Protein AF-0000000086518591 (afdb_homodimer)

Solvent-accessible surface area (backbone atoms only — not comparable to full-atom values): 19689 Å² total; per-residue (Å²): 119,68,66,60,54,47,52,53,40,53,67,59,52,49,62,74,73,73,58,42,66,64,49,71,68,54,46,27,50,53,32,10,54,48,37,50,50,50,38,24,52,51,43,11,51,49,40,27,74,77,66,64,39,70,32,24,52,11,45,46,36,62,65,43,35,62,53,29,10,52,49,40,53,51,48,50,53,49,47,56,56,38,54,76,67,67,56,51,73,70,57,51,25,51,51,47,31,52,48,48,52,52,51,41,34,53,52,34,52,58,28,44,75,72,67,26,44,75,70,74,28,65,88,48,67,67,39,55,95,22,48,39,43,58,76,47,46,66,56,43,27,52,49,40,44,48,38,52,70,45,52,48,50,50,57,56,15,36,24,37,42,72,33,72,66,55,50,50,51,50,51,52,52,53,51,50,53,54,54,52,52,55,54,56,57,56,56,72,73,104,119,68,67,63,53,48,53,53,42,54,68,59,51,51,63,73,74,73,56,42,68,65,48,71,68,55,46,26,49,53,32,10,54,49,37,49,50,49,38,23,52,50,41,10,48,50,38,27,74,77,65,65,39,70,31,23,52,11,44,46,37,61,65,43,34,64,53,29,10,55,48,40,54,50,49,50,53,50,46,56,56,37,54,76,66,66,57,51,73,71,57,51,25,51,52,46,30,52,48,50,51,52,50,40,33,54,52,34,52,58,29,44,76,73,67,27,44,78,69,73,29,65,87,48,65,68,39,53,97,22,48,40,44,59,74,46,45,67,56,44,26,52,49,42,45,50,40,51,71,46,53,48,51,50,57,55,14,37,25,37,41,72,32,71,66,56,51,49,52,50,50,53,52,53,50,50,52,52,54,53,52,56,54,55,58,57,56,71,74,103

Structure (mmCIF, N/CA/C/O backbone):
data_AF-0000000086518591-model_v1
#
loop_
_entity.id
_entity.type
_entity.pdbx_description
1 polymer 'Transmembrane protein 229B'
#
loop_
_atom_site.group_PDB
_atom_site.id
_atom_site.type_symbol
_atom_site.label_atom_id
_atom_site.label_alt_id
_atom_site.label_comp_id
_atom_site.label_asym_id
_atom_site.label_entity_id
_atom_site.label_seq_id
_atom_site.pdbx_PDB_ins_code
_atom_site.Cartn_x
_atom_site.Cartn_y
_atom_site.Cartn_z
_atom_site.occupancy
_atom_site.B_iso_or_equiv
_atom_site.auth_seq_id
_atom_site.auth_comp_id
_atom_site.auth_asym_id
_atom_site.auth_atom_id
_atom_site.pdbx_PDB_model_num
ATOM 1 N N . MET A 1 1 ? -7.492 49.344 19.109 1 28.38 1 MET A N 1
ATOM 2 C CA . MET A 1 1 ? -6.293 48.594 19.453 1 28.38 1 MET A CA 1
ATOM 3 C C . MET A 1 1 ? -6.652 47.188 19.906 1 28.38 1 MET A C 1
ATOM 5 O O . MET A 1 1 ? -5.926 46.25 19.625 1 28.38 1 MET A O 1
ATOM 9 N N . LEU A 1 2 ? -7.855 46.969 20.516 1 38.25 2 LEU A N 1
ATOM 10 C CA . LEU A 1 2 ? -8.32 45.688 21.047 1 38.25 2 LEU A CA 1
ATOM 11 C C . LEU A 1 2 ? -8.82 44.781 19.906 1 38.25 2 LEU A C 1
ATOM 13 O O . LEU A 1 2 ? -8.625 43.562 19.938 1 38.25 2 LEU A O 1
ATOM 17 N N . LEU A 1 3 ? -9.414 45.406 18.938 1 38.16 3 LEU A N 1
ATOM 18 C CA . LEU A 1 3 ? -10 44.625 17.859 1 38.16 3 LEU A CA 1
ATOM 19 C C . LEU A 1 3 ? -8.906 43.969 17.016 1 38.16 3 LEU A C 1
ATOM 21 O O . LEU A 1 3 ? -9.109 42.875 16.453 1 38.16 3 LEU A O 1
ATOM 25 N N . PHE A 1 4 ? -7.773 44.719 16.812 1 40.41 4 PHE A N 1
ATOM 26 C CA . PHE A 1 4 ? -6.703 44.125 16 1 40.41 4 PHE A CA 1
ATOM 27 C C . PHE A 1 4 ? -6.086 42.938 16.688 1 40.41 4 PHE A C 1
ATOM 29 O O . PHE A 1 4 ? -5.609 42 16.031 1 40.41 4 PHE A O 1
ATOM 36 N N . HIS A 1 5 ? -6.027 43 18.078 1 39.47 5 HIS A N 1
ATOM 37 C CA . HIS A 1 5 ? -5.457 41.844 18.75 1 39.47 5 HIS A CA 1
ATOM 38 C C . HIS A 1 5 ? -6.359 40.625 18.609 1 39.47 5 HIS A C 1
ATOM 40 O O . HIS A 1 5 ? -5.887 39.5 18.656 1 39.47 5 HIS A O 1
ATOM 46 N N . LEU A 1 6 ? -7.688 40.906 18.484 1 35.53 6 LEU A N 1
ATOM 47 C CA . LEU A 1 6 ? -8.57 39.75 18.391 1 35.53 6 LEU A CA 1
ATOM 48 C C . LEU A 1 6 ? -8.43 39.062 17.047 1 35.53 6 LEU A C 1
ATOM 50 O O . LEU A 1 6 ? -8.461 37.812 16.953 1 35.53 6 LEU A O 1
ATOM 54 N N . CYS A 1 7 ? -8.32 39.969 16.031 1 35.84 7 CYS A N 1
ATOM 55 C CA . CYS A 1 7 ? -8.219 39.344 14.719 1 35.84 7 CYS A CA 1
ATOM 56 C C . CYS A 1 7 ? -6.93 38.531 14.586 1 35.84 7 CYS A C 1
ATOM 58 O O . CYS A 1 7 ? -6.898 37.5 13.93 1 35.84 7 CYS A O 1
ATOM 60 N N . CYS A 1 8 ? -5.859 39.156 15.133 1 36.81 8 CYS A N 1
ATOM 61 C CA . CYS A 1 8 ? -4.598 38.438 15.078 1 36.81 8 CYS A CA 1
ATOM 62 C C . CYS A 1 8 ? -4.672 37.156 15.891 1 36.81 8 CYS A C 1
ATOM 64 O O . CYS A 1 8 ? -4.047 36.156 15.547 1 36.81 8 CYS A O 1
ATOM 66 N N . SER A 1 9 ? -5.465 37.25 17.031 1 38.88 9 SER A N 1
ATOM 67 C CA . SER A 1 9 ? -5.594 36.031 17.859 1 38.88 9 SER A CA 1
ATOM 68 C C . SER A 1 9 ? -6.418 34.969 17.141 1 38.88 9 SER A C 1
ATOM 70 O O . SER A 1 9 ? -6.141 33.781 17.281 1 38.88 9 SER A O 1
ATOM 72 N N . VAL A 1 10 ? -7.562 35.406 16.469 1 39.62 10 VAL A N 1
ATOM 73 C CA . VAL A 1 10 ? -8.391 34.438 15.797 1 39.62 10 VAL A CA 1
ATOM 74 C C . VAL A 1 10 ? -7.586 33.719 14.695 1 39.62 10 VAL A C 1
ATOM 76 O O . VAL A 1 10 ? -7.707 32.531 14.5 1 39.62 10 VAL A O 1
ATOM 79 N N . SER A 1 11 ? -6.922 34.531 13.789 1 38.84 11 SER A N 1
ATOM 80 C CA . SER A 1 11 ? -6.098 33.875 12.773 1 38.84 11 SER A CA 1
ATOM 81 C C . SER A 1 11 ? -5.016 33.031 13.414 1 38.84 11 SER A C 1
ATOM 83 O O . SER A 1 11 ? -4.688 31.938 12.898 1 38.84 11 SER A O 1
ATOM 85 N N . THR A 1 12 ? -4.434 33.531 14.477 1 39.81 12 THR A N 1
ATOM 86 C CA . THR A 1 12 ? -3.43 32.781 15.234 1 39.81 12 THR A CA 1
ATOM 87 C C . THR A 1 12 ? -4.059 31.578 15.93 1 39.81 12 THR A C 1
ATOM 89 O O . THR A 1 12 ? -3.369 30.609 16.25 1 39.81 12 THR A O 1
ATOM 92 N N . GLN A 1 13 ? -5.254 31.859 16.594 1 37.66 13 GLN A N 1
ATOM 93 C CA . GLN A 1 13 ? -5.898 30.703 17.188 1 37.66 13 GLN A CA 1
ATOM 94 C C . GLN A 1 13 ? -6.219 29.641 16.141 1 37.66 13 GLN A C 1
ATOM 96 O O . GLN A 1 13 ? -7.082 28.781 16.359 1 37.66 13 GLN A O 1
ATOM 101 N N . MET A 1 14 ? -6.305 29.969 14.914 1 37.97 14 MET A N 1
ATOM 102 C CA . MET A 1 14 ? -6.258 28.734 14.125 1 37.97 14 MET A CA 1
ATOM 103 C C . MET A 1 14 ? -5.504 27.641 14.867 1 37.97 14 MET A C 1
ATOM 105 O O . MET A 1 14 ? -4.301 27.766 15.109 1 37.97 14 MET A O 1
ATOM 109 N N . GLU A 1 15 ? -6.059 27.156 15.906 1 43.31 15 GLU A N 1
ATOM 110 C CA . GLU A 1 15 ? -5.641 25.984 16.656 1 43.31 15 GLU A CA 1
ATOM 111 C C . GLU A 1 15 ? -4.586 25.188 15.891 1 43.31 15 GLU A C 1
ATOM 113 O O . GLU A 1 15 ? -4.742 24.922 14.695 1 43.31 15 GLU A O 1
ATOM 118 N N . ALA A 1 16 ? -3.301 25.328 16.109 1 46.5 16 ALA A N 1
ATOM 119 C CA . ALA A 1 16 ? -2.174 24.484 15.703 1 46.5 16 ALA A CA 1
ATOM 120 C C . ALA A 1 16 ? -2.65 23.109 15.242 1 46.5 16 ALA A C 1
ATOM 122 O O . ALA A 1 16 ? -3.117 22.312 16.047 1 46.5 16 ALA A O 1
ATOM 123 N N . ARG A 1 17 ? -3.502 23.062 14.273 1 55.69 17 ARG A N 1
ATOM 124 C CA . ARG A 1 17 ? -3.881 21.766 13.695 1 55.69 17 ARG A CA 1
ATOM 125 C C . ARG A 1 17 ? -2.855 20.688 14.031 1 55.69 17 ARG A C 1
ATOM 127 O O . ARG A 1 17 ? -1.681 20.812 13.68 1 55.69 17 ARG A O 1
ATOM 134 N N . HIS A 1 18 ? -2.904 20.125 15.297 1 73.94 18 HIS A N 1
ATOM 135 C CA . HIS A 1 18 ? -2.068 19.047 15.828 1 73.94 18 HIS A CA 1
ATOM 136 C C . HIS A 1 18 ? -1.802 17.984 14.766 1 73.94 18 HIS A C 1
ATOM 138 O O . HIS A 1 18 ? -2.676 17.172 14.461 1 73.94 18 HIS A O 1
ATOM 144 N N . LEU A 1 19 ? -1.108 18.359 13.828 1 88.19 19 LEU A N 1
ATOM 145 C CA . LEU A 1 19 ? -0.632 17.375 12.859 1 88.19 19 LEU A CA 1
ATOM 146 C C . LEU A 1 19 ? 0.385 16.422 13.5 1 88.19 19 LEU A C 1
ATOM 148 O O . LEU A 1 19 ? 1.295 16.875 14.195 1 88.19 19 LEU A O 1
ATOM 152 N N . GLU A 1 20 ? 0.046 15.266 13.445 1 94.75 20 GLU A N 1
ATOM 153 C CA . GLU A 1 20 ? 0.94 14.242 13.977 1 94.75 20 GLU A CA 1
ATOM 154 C C . GLU A 1 20 ? 1.687 13.531 12.852 1 94.75 20 GLU A C 1
ATOM 156 O O . GLU A 1 20 ? 1.076 13.086 11.875 1 94.75 20 GLU A O 1
ATOM 161 N N . ARG A 1 21 ? 3.02 13.422 13.031 1 95.75 21 ARG A N 1
ATOM 162 C CA . ARG A 1 21 ? 3.848 12.734 12.047 1 95.75 21 ARG A CA 1
ATOM 163 C C . ARG A 1 21 ? 3.617 11.227 12.094 1 95.75 21 ARG A C 1
ATOM 165 O O . ARG A 1 21 ? 3.367 10.664 13.164 1 95.75 21 ARG A O 1
ATOM 172 N N . ILE A 1 22 ? 3.771 10.602 10.961 1 97.38 22 ILE A N 1
ATOM 173 C CA . ILE A 1 22 ? 3.59 9.156 10.883 1 97.38 22 ILE A CA 1
ATOM 174 C C . ILE A 1 22 ? 4.602 8.461 11.797 1 97.38 22 ILE A C 1
ATOM 176 O O . ILE A 1 22 ? 5.758 8.875 11.875 1 97.38 22 ILE A O 1
ATOM 180 N N . SER A 1 23 ? 4.156 7.473 12.469 1 97.38 23 SER A N 1
ATOM 181 C CA . SER A 1 23 ? 5 6.707 13.383 1 97.38 23 SER A CA 1
ATOM 182 C C . SER A 1 23 ? 5.93 5.77 12.625 1 97.38 23 SER A C 1
ATOM 184 O O . SER A 1 23 ? 5.781 5.59 11.414 1 97.38 23 SER A O 1
ATOM 186 N N . THR A 1 24 ? 6.867 5.152 13.352 1 97.88 24 THR A N 1
ATOM 187 C CA . THR A 1 24 ? 7.766 4.156 12.773 1 97.88 24 THR A CA 1
ATOM 188 C C . THR A 1 24 ? 6.98 2.941 12.289 1 97.88 24 THR A C 1
ATOM 190 O O . THR A 1 24 ? 7.285 2.381 11.234 1 97.88 24 THR A O 1
ATOM 193 N N . LEU A 1 25 ? 5.965 2.535 13.047 1 98.06 25 LEU A N 1
ATOM 194 C CA . LEU A 1 25 ? 5.133 1.403 12.656 1 98.06 25 LEU A CA 1
ATOM 195 C C . LEU A 1 25 ? 4.348 1.721 11.391 1 98.06 25 LEU A C 1
ATOM 197 O O . LEU A 1 25 ? 4.121 0.84 10.555 1 98.06 25 LEU A O 1
ATOM 201 N N . GLY A 1 26 ? 3.891 2.967 11.289 1 98.19 26 GLY A N 1
ATOM 202 C CA . GLY A 1 26 ? 3.229 3.391 10.062 1 98.19 26 GLY A CA 1
ATOM 203 C C . GLY A 1 26 ? 4.129 3.334 8.844 1 98.19 26 GLY A C 1
ATOM 204 O O . GLY A 1 26 ? 3.707 2.898 7.77 1 98.19 26 GLY A O 1
ATOM 205 N N . ARG A 1 27 ? 5.359 3.76 9.039 1 98.56 27 ARG A N 1
ATOM 206 C CA . ARG A 1 27 ? 6.309 3.703 7.93 1 98.56 27 ARG A CA 1
ATOM 207 C C . ARG A 1 27 ? 6.645 2.26 7.566 1 98.56 27 ARG A C 1
ATOM 209 O O . ARG A 1 27 ? 6.738 1.915 6.387 1 98.56 27 ARG A O 1
ATOM 216 N N . PHE A 1 28 ? 6.812 1.461 8.625 1 98.81 28 PHE A N 1
ATOM 217 C CA . PHE A 1 28 ? 7 0.031 8.406 1 98.81 28 PHE A CA 1
ATOM 218 C C . PHE A 1 28 ? 5.898 -0.531 7.52 1 98.81 28 PHE A C 1
ATOM 220 O O . PHE A 1 28 ? 6.172 -1.263 6.566 1 98.81 28 PHE A O 1
ATOM 227 N N . TYR A 1 29 ? 4.684 -0.256 7.844 1 98.75 29 TYR A N 1
ATOM 228 C CA . TYR A 1 29 ? 3.52 -0.735 7.105 1 98.75 29 TYR A CA 1
ATOM 229 C C . TYR A 1 29 ? 3.572 -0.287 5.652 1 98.75 29 TYR A C 1
ATOM 231 O O . TYR A 1 29 ? 3.312 -1.079 4.742 1 98.75 29 TYR A O 1
ATOM 239 N N . ILE A 1 30 ? 3.91 0.955 5.391 1 98.56 30 ILE A N 1
ATOM 240 C CA . ILE A 1 30 ? 3.967 1.495 4.035 1 98.56 30 ILE A CA 1
ATOM 241 C C . ILE A 1 30 ? 5.043 0.766 3.234 1 98.56 30 ILE A C 1
ATOM 243 O O . ILE A 1 30 ? 4.812 0.377 2.086 1 98.56 30 ILE A O 1
ATOM 247 N N . TYR A 1 31 ? 6.168 0.554 3.828 1 98.81 31 TYR A N 1
ATOM 248 C CA . TYR A 1 31 ? 7.234 -0.169 3.145 1 98.81 31 TYR A CA 1
ATOM 249 C C . TYR A 1 31 ? 6.809 -1.599 2.83 1 98.81 31 TYR A C 1
ATOM 251 O O . TYR A 1 31 ? 7.074 -2.105 1.737 1 98.81 31 TYR A O 1
ATOM 259 N N . ALA A 1 32 ? 6.113 -2.162 3.773 1 98.81 32 ALA A N 1
ATOM 260 C CA . ALA A 1 32 ? 5.676 -3.547 3.619 1 98.81 32 ALA A CA 1
ATOM 261 C C . ALA A 1 32 ? 4.684 -3.686 2.469 1 98.81 32 ALA A C 1
ATOM 263 O O . ALA A 1 32 ? 4.824 -4.57 1.622 1 98.81 32 ALA A O 1
ATOM 264 N N . ILE A 1 33 ? 3.738 -2.836 2.4 1 98.44 33 ILE A N 1
ATOM 265 C CA . ILE A 1 33 ? 2.699 -2.992 1.388 1 98.44 33 ILE A CA 1
ATOM 266 C C . ILE A 1 33 ? 3.256 -2.617 0.016 1 98.44 33 ILE A C 1
ATOM 268 O O . ILE A 1 33 ? 2.807 -3.141 -1.007 1 98.44 33 ILE A O 1
ATOM 272 N N . HIS A 1 34 ? 4.246 -1.781 -0.013 1 98.62 34 HIS A N 1
ATOM 273 C CA . HIS A 1 34 ? 4.867 -1.499 -1.301 1 98.62 34 HIS A CA 1
ATOM 274 C C . HIS A 1 34 ? 5.746 -2.66 -1.753 1 98.62 34 HIS A C 1
ATOM 276 O O . HIS A 1 34 ? 6.047 -2.791 -2.941 1 98.62 34 HIS A O 1
ATOM 282 N N . GLY A 1 35 ? 6.246 -3.408 -0.784 1 98.19 35 GLY A N 1
ATOM 283 C CA . GLY A 1 35 ? 6.828 -4.688 -1.162 1 98.19 35 GLY A CA 1
ATOM 284 C C . GLY A 1 35 ? 5.852 -5.594 -1.89 1 98.19 35 GLY A C 1
ATOM 285 O O . GLY A 1 35 ? 6.184 -6.168 -2.928 1 98.19 35 GLY A O 1
ATOM 286 N N . TYR A 1 36 ? 4.594 -5.676 -1.359 1 98.06 36 TYR A N 1
ATOM 287 C CA . TYR A 1 36 ? 3.531 -6.41 -2.033 1 98.06 36 TYR A CA 1
ATOM 288 C C . TYR A 1 36 ? 3.322 -5.895 -3.451 1 98.06 36 TYR A C 1
ATOM 290 O O . TYR A 1 36 ? 3.264 -6.68 -4.402 1 98.06 36 TYR A O 1
ATOM 298 N N . VAL A 1 37 ? 3.281 -4.602 -3.592 1 98.12 37 VAL A N 1
ATOM 299 C CA . VAL A 1 37 ? 3.012 -3.986 -4.887 1 98.12 37 VAL A CA 1
ATOM 300 C C . VAL A 1 37 ? 4.129 -4.34 -5.867 1 98.12 37 VAL A C 1
ATOM 302 O O . VAL A 1 37 ? 3.859 -4.723 -7.008 1 98.12 37 VAL A O 1
ATOM 305 N N . THR A 1 38 ? 5.309 -4.254 -5.375 1 97.44 38 THR A N 1
ATOM 306 C CA . THR A 1 38 ? 6.461 -4.512 -6.23 1 97.44 38 THR A CA 1
ATOM 307 C C . THR A 1 38 ? 6.457 -5.957 -6.723 1 97.44 38 THR A C 1
ATOM 309 O O . THR A 1 38 ? 6.633 -6.215 -7.914 1 97.44 38 THR A O 1
ATOM 312 N N . GLU A 1 39 ? 6.23 -6.859 -5.836 1 97.81 39 GLU A N 1
ATOM 313 C CA . GLU A 1 39 ? 6.254 -8.273 -6.211 1 97.81 39 GLU A CA 1
ATOM 314 C C . GLU A 1 39 ? 5.086 -8.609 -7.133 1 97.81 39 GLU A C 1
ATOM 316 O O . GLU A 1 39 ? 5.266 -9.289 -8.148 1 97.81 39 GLU A O 1
ATOM 321 N N . VAL A 1 40 ? 3.916 -8.133 -6.801 1 98 40 VAL A N 1
ATOM 322 C CA . VAL A 1 40 ? 2.723 -8.391 -7.602 1 98 40 VAL A CA 1
ATOM 323 C C . VAL A 1 40 ? 2.912 -7.84 -9.008 1 98 40 VAL A C 1
ATOM 325 O O . VAL A 1 40 ? 2.693 -8.547 -10 1 98 40 VAL A O 1
ATOM 328 N N . MET A 1 41 ? 3.369 -6.629 -9.086 1 97.75 41 MET A N 1
ATOM 329 C CA . MET A 1 41 ? 3.52 -5.988 -10.383 1 97.75 41 MET A CA 1
ATOM 330 C C . MET A 1 41 ? 4.625 -6.656 -11.195 1 97.75 41 MET A C 1
ATOM 332 O O . MET A 1 41 ? 4.484 -6.848 -12.406 1 97.75 41 MET A O 1
ATOM 336 N N . PHE A 1 42 ? 5.691 -7.012 -10.578 1 96.62 42 PHE A N 1
ATOM 337 C CA . PHE A 1 42 ? 6.805 -7.652 -11.273 1 96.62 42 PHE A CA 1
ATOM 338 C C . PHE A 1 42 ? 6.387 -9.008 -11.836 1 96.62 42 PHE A C 1
ATOM 340 O O . PHE A 1 42 ? 6.609 -9.289 -13.016 1 96.62 42 PHE A O 1
ATOM 347 N N . THR A 1 43 ? 5.773 -9.82 -10.977 1 97.12 43 THR A N 1
ATOM 348 C CA . THR A 1 43 ? 5.398 -11.164 -11.414 1 97.12 43 THR A CA 1
ATOM 349 C C . THR A 1 43 ? 4.266 -11.102 -12.43 1 97.12 43 THR A C 1
ATOM 351 O O . THR A 1 43 ? 4.188 -11.938 -13.336 1 97.12 43 THR A O 1
ATOM 354 N N . ALA A 1 44 ? 3.387 -10.148 -12.32 1 97.81 44 ALA A N 1
ATOM 355 C CA . ALA A 1 44 ? 2.322 -9.984 -13.305 1 97.81 44 ALA A CA 1
ATOM 356 C C . ALA A 1 44 ? 2.891 -9.586 -14.664 1 97.81 44 ALA A C 1
ATOM 358 O O . ALA A 1 44 ? 2.463 -10.109 -15.695 1 97.81 44 ALA A O 1
ATOM 359 N N . LEU A 1 45 ? 3.85 -8.672 -14.633 1 95.31 45 LEU A N 1
ATOM 360 C CA . LEU A 1 45 ? 4.492 -8.242 -15.867 1 95.31 45 LEU A CA 1
ATOM 361 C C . LEU A 1 45 ? 5.227 -9.406 -16.531 1 95.31 45 LEU A C 1
ATOM 363 O O . LEU A 1 45 ? 5.176 -9.57 -17.75 1 95.31 45 LEU A O 1
ATOM 367 N N . TRP A 1 46 ? 5.852 -10.164 -15.703 1 93.12 46 TRP A N 1
ATOM 368 C CA . TRP A 1 46 ? 6.551 -11.336 -16.219 1 93.12 46 TRP A CA 1
ATOM 369 C C . TRP A 1 46 ? 5.574 -12.312 -16.875 1 93.12 46 TRP A C 1
ATOM 371 O O . TRP A 1 46 ? 5.84 -12.836 -17.953 1 93.12 46 TRP A O 1
ATOM 381 N N . GLU A 1 47 ? 4.453 -12.523 -16.219 1 93.81 47 GLU A N 1
ATOM 382 C CA . GLU A 1 47 ? 3.416 -13.398 -16.766 1 93.81 47 GLU A CA 1
ATOM 383 C C . GLU A 1 47 ? 2.883 -12.875 -18.094 1 93.81 47 GLU A C 1
ATOM 385 O O . GLU A 1 47 ? 2.627 -13.648 -19.016 1 93.81 47 GLU A O 1
ATOM 390 N N . PHE A 1 48 ? 2.697 -11.664 -18.188 1 93.94 48 PHE A N 1
ATOM 391 C CA . PHE A 1 48 ? 2.197 -11.062 -19.406 1 93.94 48 PHE A CA 1
ATOM 392 C C . PHE A 1 48 ? 3.23 -11.172 -20.531 1 93.94 48 PHE A C 1
ATOM 394 O O . PHE A 1 48 ? 2.904 -11.578 -21.641 1 93.94 48 PHE A O 1
ATOM 401 N N . VAL A 1 49 ? 4.48 -10.852 -20.297 1 91.62 49 VAL A N 1
ATOM 402 C CA . VAL A 1 49 ? 5.52 -10.797 -21.312 1 91.62 49 VAL A CA 1
ATOM 403 C C . VAL A 1 49 ? 5.828 -12.203 -21.812 1 91.62 49 VAL A C 1
ATOM 405 O O . VAL A 1 49 ? 6.004 -12.414 -23.016 1 91.62 49 VAL A O 1
ATOM 408 N N . VAL A 1 50 ? 5.871 -13.188 -20.953 1 91.5 50 VAL A N 1
ATOM 409 C CA . VAL A 1 50 ? 6.305 -14.531 -21.312 1 91.5 50 VAL A CA 1
ATOM 410 C C . VAL A 1 50 ? 5.117 -15.328 -21.859 1 91.5 50 VAL A C 1
ATOM 412 O O . VAL A 1 50 ? 5.246 -16.047 -22.859 1 91.5 50 VAL A O 1
ATOM 415 N N . ASN A 1 51 ? 3.93 -15.125 -21.266 1 94.69 51 ASN A N 1
ATOM 416 C CA . ASN A 1 51 ? 2.809 -16 -21.594 1 94.69 51 ASN A CA 1
ATOM 417 C C . ASN A 1 51 ? 1.665 -15.227 -22.25 1 94.69 51 ASN A C 1
ATOM 419 O O . ASN A 1 51 ? 0.64 -15.805 -22.609 1 94.69 51 ASN A O 1
ATOM 423 N N . LEU A 1 52 ? 1.803 -13.891 -22.328 1 95 52 LEU A N 1
ATOM 424 C CA . LEU A 1 52 ? 0.771 -13.023 -22.891 1 95 52 LEU A CA 1
ATOM 425 C C . LEU A 1 52 ? -0.571 -13.266 -22.219 1 95 52 LEU A C 1
ATOM 427 O O . LEU A 1 52 ? -1.604 -13.367 -22.875 1 95 52 LEU A O 1
ATOM 431 N N . ASN A 1 53 ? -0.465 -13.516 -20.953 1 95 53 ASN A N 1
ATOM 432 C CA . ASN A 1 53 ? -1.651 -13.734 -20.141 1 95 53 ASN A CA 1
ATOM 433 C C . ASN A 1 53 ? -2.352 -12.422 -19.797 1 95 53 ASN A C 1
ATOM 435 O O . ASN A 1 53 ? -1.884 -11.664 -18.953 1 95 53 ASN A O 1
ATOM 439 N N . TRP A 1 54 ? -3.518 -12.156 -20.297 1 94.31 54 TRP A N 1
ATOM 440 C CA . TRP A 1 54 ? -4.242 -10.898 -20.188 1 94.31 54 TRP A CA 1
ATOM 441 C C . TRP A 1 54 ? -4.91 -10.766 -18.828 1 94.31 54 TRP A C 1
ATOM 443 O O . TRP A 1 54 ? -5.41 -9.688 -18.484 1 94.31 54 TRP A O 1
ATOM 453 N N . LYS A 1 55 ? -4.895 -11.773 -18.031 1 95.62 55 LYS A N 1
ATOM 454 C CA . LYS A 1 55 ? -5.438 -11.672 -16.672 1 95.62 55 LYS A CA 1
ATOM 455 C C . LYS A 1 55 ? -4.453 -10.977 -15.734 1 95.62 55 LYS A C 1
ATOM 457 O O . LYS A 1 55 ? -4.812 -10.578 -14.625 1 95.62 55 LYS A O 1
ATOM 462 N N . PHE A 1 56 ? -3.162 -10.906 -16.156 1 97.12 56 PHE A N 1
ATOM 463 C CA . PHE A 1 56 ? -2.115 -10.211 -15.43 1 97.12 56 PHE A CA 1
ATOM 464 C C . PHE A 1 56 ? -2.055 -10.688 -13.984 1 97.12 56 PHE A C 1
ATOM 466 O O . PHE A 1 56 ? -2.072 -9.875 -13.055 1 97.12 56 PHE A O 1
ATOM 473 N N . PRO A 1 57 ? -1.934 -12.008 -13.828 1 97.69 57 PRO A N 1
ATOM 474 C CA . PRO A 1 57 ? -1.838 -12.492 -12.453 1 97.69 57 PRO A CA 1
ATOM 475 C C . PRO A 1 57 ? -0.507 -12.141 -11.789 1 97.69 57 PRO A C 1
ATOM 477 O O . PRO A 1 57 ? 0.545 -12.234 -12.43 1 97.69 57 PRO A O 1
ATOM 480 N N . GLY A 1 58 ? -0.57 -11.633 -10.633 1 98.19 58 GLY A N 1
ATOM 481 C CA . GLY A 1 58 ? 0.587 -11.367 -9.789 1 98.19 58 GLY A CA 1
ATOM 482 C C . GLY A 1 58 ? 0.575 -12.141 -8.484 1 98.19 58 GLY A C 1
ATOM 483 O O . GLY A 1 58 ? -0.485 -12.352 -7.895 1 98.19 58 GLY A O 1
ATOM 484 N N . ASN A 1 59 ? 1.781 -12.555 -8.055 1 97.69 59 ASN A N 1
ATOM 485 C CA . ASN A 1 59 ? 1.88 -13.359 -6.848 1 97.69 59 ASN A CA 1
ATOM 486 C C . ASN A 1 59 ? 2.934 -12.812 -5.891 1 97.69 59 ASN A C 1
ATOM 488 O O . ASN A 1 59 ? 3.893 -12.164 -6.316 1 97.69 59 ASN A O 1
ATOM 492 N N . THR A 1 60 ? 2.686 -12.977 -4.691 1 98.38 60 THR A N 1
ATOM 493 C CA . THR A 1 60 ? 3.607 -12.711 -3.596 1 98.38 60 THR A CA 1
ATOM 494 C C . THR A 1 60 ? 3.344 -13.656 -2.426 1 98.38 60 THR A C 1
ATOM 496 O O . THR A 1 60 ? 2.695 -14.688 -2.592 1 98.38 60 THR A O 1
ATOM 499 N N . SER A 1 61 ? 4.055 -13.422 -1.365 1 98.5 61 SER A N 1
ATOM 500 C CA . SER A 1 61 ? 3.896 -14.211 -0.147 1 98.5 61 SER A CA 1
ATOM 501 C C . SER A 1 61 ? 3.689 -13.312 1.068 1 98.5 61 SER A C 1
ATOM 503 O O . SER A 1 61 ? 4.191 -12.188 1.108 1 98.5 61 SER A O 1
ATOM 505 N N . VAL A 1 62 ? 3 -13.852 2.033 1 98.25 62 VAL A N 1
ATOM 506 C CA . VAL A 1 62 ? 2.811 -13.109 3.273 1 98.25 62 VAL A CA 1
ATOM 507 C C . VAL A 1 62 ? 4.164 -12.797 3.904 1 98.25 62 VAL A C 1
ATOM 509 O O . VAL A 1 62 ? 4.332 -11.766 4.555 1 98.25 62 VAL A O 1
ATOM 512 N N . TRP A 1 63 ? 5.164 -13.594 3.652 1 98.38 63 TRP A N 1
ATOM 513 C CA . TRP A 1 63 ? 6.5 -13.406 4.215 1 98.38 63 TRP A CA 1
ATOM 514 C C . TRP A 1 63 ? 7.137 -12.125 3.689 1 98.38 63 TRP A C 1
ATOM 516 O O . TRP A 1 63 ? 7.98 -11.523 4.359 1 98.38 63 TRP A O 1
ATOM 526 N N . SER A 1 64 ? 6.68 -11.703 2.543 1 98.25 64 SER A N 1
ATOM 527 C CA . SER A 1 64 ? 7.254 -10.5 1.96 1 98.25 64 SER A CA 1
ATOM 528 C C . SER A 1 64 ? 6.93 -9.266 2.803 1 98.25 64 SER A C 1
ATOM 530 O O . SER A 1 64 ? 7.68 -8.289 2.801 1 98.25 64 SER A O 1
ATOM 532 N N . PHE A 1 65 ? 5.848 -9.367 3.57 1 98.62 65 PHE A N 1
ATOM 533 C CA . PHE A 1 65 ? 5.379 -8.242 4.367 1 98.62 65 PHE A CA 1
ATOM 534 C C . PHE A 1 65 ? 6.422 -7.844 5.406 1 98.62 65 PHE A C 1
ATOM 536 O O . PHE A 1 65 ? 6.969 -6.742 5.348 1 98.62 65 PHE A O 1
ATOM 543 N N . PRO A 1 66 ? 6.828 -8.719 6.316 1 98.62 66 PRO A N 1
ATOM 544 C CA . PRO A 1 66 ? 7.867 -8.328 7.27 1 98.62 66 PRO A CA 1
ATOM 545 C C . PRO A 1 66 ? 9.227 -8.117 6.605 1 98.62 66 PRO A C 1
ATOM 547 O O . PRO A 1 66 ? 10.016 -7.281 7.066 1 98.62 66 PRO A O 1
ATOM 550 N N . ILE A 1 67 ? 9.531 -8.797 5.535 1 98.81 67 ILE A N 1
ATOM 551 C CA . ILE A 1 67 ? 10.828 -8.688 4.867 1 98.81 67 ILE A CA 1
ATOM 552 C C . ILE A 1 67 ? 10.992 -7.285 4.297 1 98.81 67 ILE A C 1
ATOM 554 O O . ILE A 1 67 ? 11.992 -6.617 4.555 1 98.81 67 ILE A O 1
ATOM 558 N N . TYR A 1 68 ? 10.016 -6.844 3.596 1 98.75 68 TYR A N 1
ATOM 559 C CA . TYR A 1 68 ? 10.102 -5.523 2.982 1 98.75 68 TYR A CA 1
ATOM 560 C C . TYR A 1 68 ? 9.922 -4.426 4.023 1 98.75 68 TYR A C 1
ATOM 562 O O . TYR A 1 68 ? 10.539 -3.359 3.926 1 98.75 68 TYR A O 1
ATOM 570 N N . GLY A 1 69 ? 9.047 -4.633 5 1 98.88 69 GLY A N 1
ATOM 571 C CA . GLY A 1 69 ? 8.867 -3.65 6.055 1 98.88 69 GLY A CA 1
ATOM 572 C C . GLY A 1 69 ? 10.141 -3.342 6.812 1 98.88 69 GLY A C 1
ATOM 573 O O . GLY A 1 69 ? 10.547 -2.18 6.914 1 98.88 69 GLY A O 1
ATOM 574 N N . ILE A 1 70 ? 10.781 -4.395 7.27 1 98.81 70 ILE A N 1
ATOM 575 C CA . ILE A 1 70 ? 12.016 -4.238 8.023 1 98.81 70 ILE A CA 1
ATOM 576 C C . ILE A 1 70 ? 13.109 -3.666 7.117 1 98.81 70 ILE A C 1
ATOM 578 O O . ILE A 1 70 ? 13.828 -2.744 7.512 1 98.81 70 ILE A O 1
ATOM 582 N N . SER A 1 71 ? 13.188 -4.188 5.957 1 98.81 71 SER A N 1
ATOM 583 C CA . SER A 1 71 ? 14.195 -3.688 5.027 1 98.81 71 SER A CA 1
ATOM 584 C C . SER A 1 71 ? 13.992 -2.203 4.742 1 98.81 71 SER A C 1
ATOM 586 O O . SER A 1 71 ? 14.969 -1.451 4.633 1 98.81 71 SER A O 1
ATOM 588 N N . GLY A 1 72 ? 12.719 -1.804 4.586 1 98.62 72 GLY A N 1
ATOM 589 C CA . GLY A 1 72 ? 12.43 -0.397 4.359 1 98.62 72 GLY A CA 1
ATOM 590 C C . GLY A 1 72 ? 12.914 0.502 5.477 1 98.62 72 GLY A C 1
ATOM 591 O O . GLY A 1 72 ? 13.492 1.563 5.223 1 98.62 72 GLY A O 1
ATOM 592 N N . ILE A 1 73 ? 12.688 0.089 6.688 1 98.75 73 ILE A N 1
ATOM 593 C CA . ILE A 1 73 ? 13.133 0.863 7.84 1 98.75 73 ILE A CA 1
ATOM 594 C C . ILE A 1 73 ? 14.656 0.953 7.844 1 98.75 73 ILE A C 1
ATOM 596 O O . ILE A 1 73 ? 15.219 2.023 8.078 1 98.75 73 ILE A O 1
ATOM 600 N N . ILE A 1 74 ? 15.336 -0.131 7.551 1 98.75 74 ILE A N 1
ATOM 601 C CA . ILE A 1 74 ? 16.797 -0.145 7.527 1 98.75 74 ILE A CA 1
ATOM 602 C C . ILE A 1 74 ? 17.312 0.76 6.406 1 98.75 74 ILE A C 1
ATOM 604 O O . ILE A 1 74 ? 18.25 1.536 6.602 1 98.75 74 ILE A O 1
ATOM 608 N N . CYS A 1 75 ? 16.672 0.662 5.277 1 98.56 75 CYS A N 1
ATOM 609 C CA . CYS A 1 75 ? 17.078 1.497 4.152 1 98.56 75 CYS A CA 1
ATOM 610 C C . CYS A 1 75 ? 16.891 2.975 4.473 1 98.56 75 CYS A C 1
ATOM 612 O O . CYS A 1 75 ? 17.656 3.818 4.012 1 98.56 75 CYS A O 1
ATOM 614 N N . GLU A 1 76 ? 15.867 3.311 5.184 1 97.69 76 GLU A N 1
ATOM 615 C CA . GLU A 1 76 ? 15.664 4.688 5.629 1 97.69 76 GLU A CA 1
ATOM 616 C C . GLU A 1 76 ? 16.844 5.168 6.477 1 97.69 76 GLU A C 1
ATOM 618 O O . GLU A 1 76 ? 17.328 6.285 6.293 1 97.69 76 GLU A O 1
ATOM 623 N N . HIS A 1 77 ? 17.266 4.328 7.375 1 97.56 77 HIS A N 1
ATOM 624 C CA . HIS A 1 77 ? 18.422 4.676 8.211 1 97.56 77 HIS A CA 1
ATOM 625 C C . HIS A 1 77 ? 19.688 4.832 7.375 1 97.56 77 HIS A C 1
ATOM 627 O O . HIS A 1 77 ? 20.469 5.746 7.609 1 97.56 77 HIS A O 1
ATOM 633 N N . LEU A 1 78 ? 19.812 3.941 6.457 1 98.5 78 LEU A N 1
ATOM 634 C CA . LEU A 1 78 ? 20.953 4.043 5.555 1 98.5 78 LEU A CA 1
ATOM 635 C C . LEU A 1 78 ? 20.906 5.348 4.762 1 98.5 78 LEU A C 1
ATOM 637 O O . LEU A 1 78 ? 21.938 6.012 4.586 1 98.5 78 LEU A O 1
ATOM 641 N N . PHE A 1 79 ? 19.75 5.676 4.293 1 98.31 79 PHE A N 1
ATOM 642 C CA . PHE A 1 79 ? 19.562 6.898 3.518 1 98.31 79 PHE A CA 1
ATOM 643 C C . PHE A 1 79 ? 20 8.117 4.324 1 98.31 79 PHE A C 1
ATOM 645 O O . PHE A 1 79 ? 20.781 8.945 3.838 1 98.31 79 PHE A O 1
ATOM 652 N N . VAL A 1 80 ? 19.438 8.242 5.559 1 96.44 80 VAL A N 1
ATOM 653 C CA . VAL A 1 80 ? 19.734 9.398 6.402 1 96.44 80 VAL A CA 1
ATOM 654 C C . VAL A 1 80 ? 21.25 9.469 6.668 1 96.44 80 VAL A C 1
ATOM 656 O O . VAL A 1 80 ? 21.844 10.539 6.559 1 96.44 80 VAL A O 1
ATOM 659 N N . TYR A 1 81 ? 21.844 8.305 6.938 1 97.69 81 TYR A N 1
ATOM 660 C CA . TYR A 1 81 ? 23.266 8.234 7.211 1 97.69 81 TYR A CA 1
ATOM 661 C C . TYR A 1 81 ? 24.078 8.672 5.996 1 97.69 81 TYR A C 1
ATOM 663 O O . TYR A 1 81 ? 24.984 9.508 6.109 1 97.69 81 TYR A O 1
ATOM 671 N N . MET A 1 82 ? 23.75 8.188 4.887 1 98.19 82 MET A N 1
ATOM 672 C CA . MET A 1 82 ? 24.516 8.438 3.674 1 98.19 82 MET A CA 1
ATOM 673 C C . MET A 1 82 ? 24.281 9.852 3.152 1 98.19 82 MET A C 1
ATOM 675 O O . MET A 1 82 ? 25.188 10.484 2.623 1 98.19 82 MET A O 1
ATOM 679 N N . SER A 1 83 ? 23.094 10.273 3.309 1 95 83 SER A N 1
ATOM 680 C CA . SER A 1 83 ? 22.766 11.625 2.863 1 95 83 SER A CA 1
ATOM 681 C C . SER A 1 83 ? 23.484 12.672 3.705 1 95 83 SER A C 1
ATOM 683 O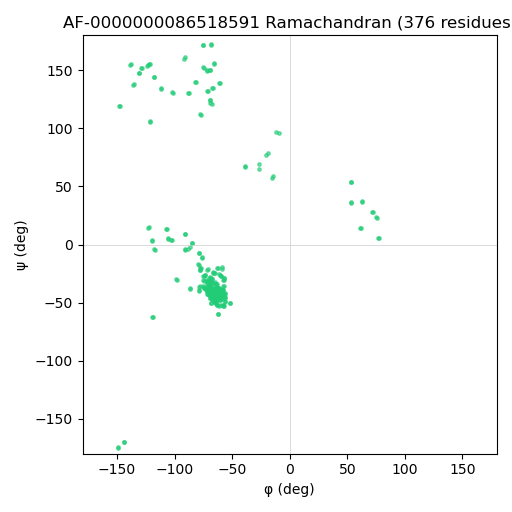 O . SER A 1 83 ? 23.953 13.695 3.184 1 95 83 SER A O 1
ATOM 685 N N . SER A 1 84 ? 23.562 12.461 4.941 1 95.06 84 SER A N 1
ATOM 686 C CA . SER A 1 84 ? 24.25 13.383 5.832 1 95.06 84 SER A CA 1
ATOM 687 C C . SER A 1 84 ? 25.734 13.469 5.488 1 95.06 84 SER A C 1
ATOM 689 O O . SER A 1 84 ? 26.391 14.477 5.785 1 95.06 84 SER A O 1
ATOM 691 N N . ARG A 1 85 ? 26.25 12.508 4.801 1 96.88 85 ARG A N 1
ATOM 692 C CA . ARG A 1 85 ? 27.656 12.453 4.43 1 96.88 85 ARG A CA 1
ATOM 693 C C . ARG A 1 85 ? 27.844 12.781 2.953 1 96.88 85 ARG A C 1
ATOM 695 O O . ARG A 1 85 ? 28.938 12.578 2.4 1 96.88 85 ARG A O 1
ATOM 702 N N . SER A 1 86 ? 26.859 13.125 2.301 1 96.62 86 SER A N 1
ATOM 703 C CA . SER A 1 86 ? 26.859 13.562 0.907 1 96.62 86 SER A CA 1
ATOM 704 C C . SER A 1 86 ? 27.344 12.445 -0.018 1 96.62 86 SER A C 1
ATOM 706 O O . SER A 1 86 ? 28.125 12.688 -0.936 1 96.62 86 SER A O 1
ATOM 708 N N . VAL A 1 87 ? 26.969 11.203 0.283 1 97.94 87 VAL A N 1
ATOM 709 C CA . VAL A 1 87 ? 27.281 10.086 -0.596 1 97.94 87 VAL A CA 1
ATOM 710 C C . VAL A 1 87 ? 26.5 10.227 -1.908 1 97.94 87 VAL A C 1
ATOM 712 O O . VAL A 1 87 ? 25.297 10.5 -1.903 1 97.94 87 VAL A O 1
ATOM 715 N N . PRO A 1 88 ? 27.203 10.008 -3.02 1 97.62 88 PRO A N 1
ATOM 716 C CA . PRO A 1 88 ? 26.547 10.188 -4.316 1 97.62 88 PRO A CA 1
ATOM 717 C C . PRO A 1 88 ? 25.422 9.18 -4.559 1 97.62 88 PRO A C 1
ATOM 719 O O . PRO A 1 88 ? 25.484 8.047 -4.066 1 97.62 88 PRO A O 1
ATOM 722 N N . PHE A 1 89 ? 24.562 9.625 -5.402 1 94.75 89 PHE A N 1
ATOM 723 C CA . PHE A 1 89 ? 23.312 8.938 -5.719 1 94.75 89 PHE A CA 1
ATOM 724 C C . PHE A 1 89 ? 23.578 7.516 -6.188 1 94.75 89 PHE A C 1
ATOM 726 O O . PHE A 1 89 ? 22.922 6.574 -5.734 1 94.75 89 PHE A O 1
ATOM 733 N N . LEU A 1 90 ? 24.609 7.289 -7.051 1 96.94 90 LEU A N 1
ATOM 734 C CA . LEU A 1 90 ? 24.906 5.984 -7.629 1 96.94 90 LEU A CA 1
ATOM 735 C C . LEU A 1 90 ? 25.484 5.047 -6.578 1 96.94 90 LEU A C 1
ATOM 737 O O . LEU A 1 90 ? 25.203 3.846 -6.59 1 96.94 90 LEU A O 1
ATOM 741 N N . VAL A 1 91 ? 26.234 5.609 -5.664 1 98.31 91 VAL A N 1
ATOM 742 C CA . VAL A 1 91 ? 26.844 4.809 -4.605 1 98.31 91 VAL A CA 1
ATOM 743 C C . VAL A 1 91 ? 25.766 4.348 -3.621 1 98.31 91 VAL A C 1
ATOM 745 O O . VAL A 1 91 ? 25.812 3.215 -3.135 1 98.31 91 VAL A O 1
ATOM 748 N N . ARG A 1 92 ? 24.828 5.203 -3.357 1 98.5 92 ARG A N 1
ATOM 749 C CA . ARG A 1 92 ? 23.734 4.805 -2.471 1 98.5 92 ARG A CA 1
ATOM 750 C C . ARG A 1 92 ? 22.953 3.635 -3.057 1 98.5 92 ARG A C 1
ATOM 752 O O . ARG A 1 92 ? 22.609 2.699 -2.338 1 98.5 92 ARG A O 1
ATOM 759 N N . GLY A 1 93 ? 22.766 3.688 -4.375 1 98.56 93 GLY A N 1
ATOM 760 C CA . GLY A 1 93 ? 22.109 2.578 -5.043 1 98.56 93 GLY A CA 1
ATOM 761 C C . GLY A 1 93 ? 22.828 1.259 -4.867 1 98.56 93 GLY A C 1
ATOM 762 O O . GLY A 1 93 ? 22.203 0.217 -4.668 1 98.56 93 GLY A O 1
ATOM 763 N N . LEU A 1 94 ? 24.141 1.326 -4.957 1 98.62 94 LEU A N 1
ATOM 764 C CA . LEU A 1 94 ? 24.953 0.124 -4.797 1 98.62 94 LEU A CA 1
ATOM 765 C C . LEU A 1 94 ? 24.859 -0.405 -3.371 1 98.62 94 LEU A C 1
ATOM 767 O O . LEU A 1 94 ? 24.766 -1.616 -3.158 1 98.62 94 LEU A O 1
ATOM 771 N N . VAL A 1 95 ? 24.891 0.48 -2.436 1 98.75 95 VAL A N 1
ATOM 772 C CA . VAL A 1 95 ? 24.781 0.088 -1.034 1 98.75 95 VAL A CA 1
ATOM 773 C C . VAL A 1 95 ? 23.422 -0.581 -0.785 1 98.75 95 VAL A C 1
ATOM 775 O O . VAL A 1 95 ? 23.359 -1.627 -0.136 1 98.75 95 VAL A O 1
ATOM 778 N N . TYR A 1 96 ? 22.328 0.007 -1.334 1 98.75 96 TYR A N 1
ATOM 779 C CA . TYR A 1 96 ? 21.016 -0.6 -1.206 1 98.75 96 TYR A CA 1
ATOM 780 C C . TYR A 1 96 ? 21 -1.996 -1.817 1 98.75 96 TYR A C 1
ATOM 782 O O . TYR A 1 96 ? 20.375 -2.91 -1.273 1 98.75 96 TYR A O 1
ATOM 790 N N . THR A 1 97 ? 21.641 -2.119 -2.951 1 98.75 97 THR A N 1
ATOM 791 C CA . THR A 1 97 ? 21.641 -3.398 -3.648 1 98.75 97 THR A CA 1
ATOM 792 C C . THR A 1 97 ? 22.359 -4.461 -2.818 1 98.75 97 THR A C 1
ATOM 794 O O . THR A 1 97 ? 21.859 -5.582 -2.678 1 98.75 97 THR A O 1
ATOM 797 N N . LEU A 1 98 ? 23.453 -4.098 -2.254 1 98.62 98 LEU A N 1
ATOM 798 C CA . LEU A 1 98 ? 24.203 -5.02 -1.403 1 98.62 98 LEU A CA 1
ATOM 799 C C . LEU A 1 98 ? 23.391 -5.387 -0.163 1 98.62 98 LEU A C 1
ATOM 801 O O . LEU A 1 98 ? 23.359 -6.555 0.237 1 98.62 98 LEU A O 1
ATOM 805 N N . TRP A 1 99 ? 22.766 -4.418 0.398 1 98.81 99 TRP A N 1
ATOM 806 C CA . TRP A 1 99 ? 21.891 -4.68 1.531 1 98.81 99 TRP A CA 1
ATOM 807 C C . TRP A 1 99 ? 20.766 -5.641 1.141 1 98.81 99 TRP A C 1
ATOM 809 O O . TRP A 1 99 ? 20.469 -6.59 1.871 1 98.81 99 TRP A O 1
ATOM 819 N N . THR A 1 100 ? 20.141 -5.395 -0.001 1 98.69 100 THR A N 1
ATOM 820 C CA . THR A 1 100 ? 19.031 -6.219 -0.472 1 98.69 100 THR A CA 1
ATOM 821 C C . THR A 1 100 ? 19.469 -7.676 -0.619 1 98.69 100 THR A C 1
ATOM 823 O O . THR A 1 100 ? 18.781 -8.586 -0.158 1 98.69 100 THR A O 1
ATOM 826 N N . TYR A 1 101 ? 20.641 -7.883 -1.195 1 98.69 101 TYR A N 1
ATOM 827 C CA . TYR A 1 101 ? 21.141 -9.242 -1.369 1 98.69 101 TYR A CA 1
ATOM 828 C C . TYR A 1 101 ? 21.422 -9.898 -0.021 1 98.69 101 TYR A C 1
ATOM 830 O O . TYR A 1 101 ? 21.078 -11.062 0.188 1 98.69 101 TYR A O 1
ATOM 838 N N . SER A 1 102 ? 22.016 -9.172 0.858 1 98.69 102 SER A N 1
ATOM 839 C CA . SER A 1 102 ? 22.312 -9.703 2.184 1 98.69 102 SER A CA 1
ATOM 840 C C . SER A 1 102 ? 21.031 -10.07 2.928 1 98.69 102 SER A C 1
ATOM 842 O O . SER A 1 102 ? 20.938 -11.156 3.516 1 98.69 102 SER A O 1
ATOM 844 N N . TRP A 1 103 ? 20.078 -9.219 2.844 1 98.81 103 TRP A N 1
ATOM 845 C CA . TRP A 1 103 ? 18.797 -9.406 3.516 1 98.81 103 TRP A CA 1
ATOM 846 C C . TRP A 1 103 ? 18.016 -10.547 2.883 1 98.81 103 TRP A C 1
ATOM 848 O O . TRP A 1 103 ? 17.453 -11.391 3.588 1 98.81 103 TRP A O 1
ATOM 858 N N . GLU A 1 104 ? 17.969 -10.555 1.59 1 98.56 104 GLU A N 1
ATOM 859 C CA . GLU A 1 104 ? 17.312 -11.633 0.853 1 98.56 104 GLU A CA 1
ATOM 860 C C . GLU A 1 104 ? 17.922 -12.984 1.188 1 98.56 104 GLU A C 1
ATOM 862 O O . GLU A 1 104 ? 17.203 -13.953 1.442 1 98.56 104 GLU A O 1
ATOM 867 N N . PHE A 1 105 ? 19.188 -12.977 1.2 1 98.62 105 PHE A N 1
ATOM 868 C CA . PHE A 1 105 ? 19.875 -14.227 1.501 1 98.62 105 PHE A CA 1
ATOM 869 C C . PHE A 1 105 ? 19.578 -14.68 2.928 1 98.62 105 PHE A C 1
ATOM 871 O O . PHE A 1 105 ? 19.234 -15.836 3.16 1 98.62 105 PHE A O 1
ATOM 878 N N . SER A 1 106 ? 19.703 -13.844 3.844 1 98.62 106 SER A N 1
ATOM 879 C CA . SER A 1 106 ? 19.562 -14.195 5.254 1 98.62 106 SER A CA 1
ATOM 880 C C . SER A 1 106 ? 18.141 -14.625 5.574 1 98.62 106 SER A C 1
ATOM 882 O O . SER A 1 106 ? 17.922 -15.656 6.199 1 98.62 106 SER A O 1
ATOM 884 N N . THR A 1 107 ? 17.172 -13.898 5.07 1 98.69 107 THR A N 1
ATOM 885 C CA . THR A 1 107 ? 15.781 -14.25 5.34 1 98.69 107 THR A CA 1
ATOM 886 C C . THR A 1 107 ? 15.391 -15.516 4.586 1 98.69 107 THR A C 1
ATOM 888 O O . THR A 1 107 ? 14.695 -16.375 5.129 1 98.69 107 THR A O 1
ATOM 891 N N . GLY A 1 108 ? 15.836 -15.578 3.324 1 98.62 108 GLY A N 1
ATOM 892 C CA . GLY A 1 108 ? 15.594 -16.797 2.572 1 98.62 108 GLY A CA 1
ATOM 893 C C . GLY A 1 108 ? 16.188 -18.031 3.229 1 98.62 108 GLY A C 1
ATOM 894 O O . GLY A 1 108 ? 15.555 -19.094 3.24 1 98.62 108 GLY A O 1
ATOM 895 N N . PHE A 1 109 ? 17.375 -17.875 3.789 1 98.56 109 PHE A N 1
ATOM 896 C CA . PHE A 1 109 ? 18.062 -18.984 4.449 1 98.56 109 PHE A CA 1
ATOM 897 C C . PHE A 1 109 ? 17.25 -19.484 5.645 1 98.56 109 PHE A C 1
ATOM 899 O O . PHE A 1 109 ? 17.047 -20.688 5.809 1 98.56 109 PHE A O 1
ATOM 906 N N . VAL A 1 110 ? 16.75 -18.609 6.453 1 98.44 110 VAL A N 1
ATOM 907 C CA . VAL A 1 110 ? 15.945 -18.953 7.617 1 98.44 110 VAL A CA 1
ATOM 908 C C . VAL A 1 110 ? 14.641 -19.609 7.172 1 98.44 110 VAL A C 1
ATOM 910 O O . VAL A 1 110 ? 14.258 -20.656 7.684 1 98.44 110 VAL A O 1
ATOM 913 N N . LEU A 1 111 ? 13.992 -19.016 6.195 1 98.5 111 LEU A N 1
ATOM 914 C CA . LEU A 1 111 ? 12.711 -19.547 5.723 1 98.5 111 LEU A CA 1
ATOM 915 C C . LEU A 1 111 ? 12.891 -20.906 5.086 1 98.5 111 LEU A C 1
ATOM 917 O O . LEU A 1 111 ? 12.039 -21.797 5.25 1 98.5 111 LEU A O 1
ATOM 921 N N . LYS A 1 112 ? 13.961 -21.031 4.348 1 97.81 112 LYS A N 1
ATOM 922 C CA . LYS A 1 112 ? 14.242 -22.312 3.693 1 97.81 112 LYS A CA 1
ATOM 923 C C . LYS A 1 112 ? 14.406 -23.422 4.719 1 97.81 112 LYS A C 1
ATOM 925 O O . LYS A 1 112 ? 13.969 -24.562 4.488 1 97.81 112 LYS A O 1
ATOM 930 N N . HIS A 1 113 ? 15.008 -23.156 5.828 1 97.19 113 HIS A N 1
ATOM 931 C CA . HIS A 1 113 ? 15.188 -24.125 6.898 1 97.19 113 HIS A CA 1
ATOM 932 C C . HIS A 1 113 ? 13.844 -24.672 7.367 1 97.19 113 HIS A C 1
ATOM 934 O O . HIS A 1 113 ? 13.75 -25.844 7.742 1 97.19 113 HIS A O 1
ATOM 940 N N . PHE A 1 114 ? 12.781 -23.938 7.273 1 96.69 114 PHE A N 1
ATOM 941 C CA . PHE A 1 114 ? 11.461 -24.359 7.734 1 96.69 114 PHE A CA 1
ATOM 942 C C . PHE A 1 114 ? 10.586 -24.781 6.562 1 96.69 114 PHE A C 1
ATOM 944 O O . PHE A 1 114 ? 9.375 -24.969 6.719 1 96.69 114 PHE A O 1
ATOM 951 N N . GLY A 1 115 ? 11.211 -24.766 5.371 1 96.06 115 GLY A N 1
ATOM 952 C CA . GLY A 1 115 ? 10.453 -25.141 4.191 1 96.06 115 GLY A CA 1
ATOM 953 C C . GLY A 1 115 ? 9.438 -24.094 3.775 1 96.06 115 GLY A C 1
ATOM 954 O O . GLY A 1 115 ? 8.422 -24.406 3.152 1 96.06 115 GLY A O 1
ATOM 955 N N . ALA A 1 116 ? 9.711 -22.797 4.094 1 97.19 116 ALA A N 1
ATOM 956 C CA . ALA A 1 116 ? 8.719 -21.75 3.928 1 97.19 116 ALA A CA 1
ATOM 957 C C . ALA A 1 116 ? 9.203 -20.688 2.949 1 97.19 116 ALA A C 1
ATOM 959 O O . ALA A 1 116 ? 8.539 -19.656 2.754 1 97.19 116 ALA A O 1
ATOM 960 N N . CYS A 1 117 ? 10.344 -20.875 2.363 1 97.81 117 CYS A N 1
ATOM 961 C CA . CYS A 1 117 ? 10.867 -19.875 1.432 1 97.81 117 CYS A CA 1
ATOM 962 C C . CYS A 1 117 ? 10.031 -19.844 0.156 1 97.81 117 CYS A C 1
ATOM 964 O O . CYS A 1 117 ? 9.969 -20.828 -0.581 1 97.81 117 CYS A O 1
ATOM 966 N N . PRO A 1 118 ? 9.531 -18.672 -0.151 1 96.94 118 PRO A N 1
ATOM 967 C CA . PRO A 1 118 ? 8.57 -18.625 -1.261 1 96.94 118 PRO A CA 1
ATOM 968 C C . PRO A 1 118 ? 9.25 -18.375 -2.607 1 96.94 118 PRO A C 1
ATOM 970 O O . PRO A 1 118 ? 8.57 -18.312 -3.639 1 96.94 118 PRO A O 1
ATOM 973 N N . TRP A 1 119 ? 10.523 -18.141 -2.652 1 96.81 119 TRP A N 1
ATOM 974 C CA . TRP A 1 119 ? 11.188 -17.938 -3.932 1 96.81 119 TRP A CA 1
ATOM 975 C C . TRP A 1 119 ? 12.305 -18.953 -4.141 1 96.81 119 TRP A C 1
ATOM 977 O O . TRP A 1 119 ? 12.758 -19.594 -3.186 1 96.81 119 TRP A O 1
ATOM 987 N N . ASP A 1 120 ? 12.609 -19.188 -5.402 1 96.94 120 ASP A N 1
ATOM 988 C CA . ASP A 1 120 ? 13.664 -20.109 -5.812 1 96.94 120 ASP A CA 1
ATOM 989 C C . ASP A 1 120 ? 14.336 -19.641 -7.102 1 96.94 120 ASP A C 1
ATOM 991 O O . ASP A 1 120 ? 13.719 -19.656 -8.172 1 96.94 120 ASP A O 1
ATOM 995 N N . TYR A 1 121 ? 15.609 -19.391 -6.973 1 96.94 121 TYR A N 1
ATOM 996 C CA . TYR A 1 121 ? 16.312 -18.828 -8.117 1 96.94 121 TYR A CA 1
ATOM 997 C C . TYR A 1 121 ? 17.219 -19.859 -8.766 1 96.94 121 TYR A C 1
ATOM 999 O O . TYR A 1 121 ? 18.047 -19.531 -9.625 1 96.94 121 TYR A O 1
ATOM 1007 N N . THR A 1 122 ? 17.094 -21.125 -8.461 1 96.31 122 THR A N 1
ATOM 1008 C CA . THR A 1 122 ? 17.938 -22.203 -8.992 1 96.31 122 THR A CA 1
ATOM 1009 C C . THR A 1 122 ? 17.875 -22.234 -10.516 1 96.31 122 THR A C 1
ATOM 1011 O O . THR A 1 122 ? 18.859 -22.547 -11.172 1 96.31 122 THR A O 1
ATOM 1014 N N . PRO A 1 123 ? 16.781 -21.844 -11.109 1 93.75 123 PRO A N 1
ATOM 1015 C CA . PRO A 1 123 ? 16.734 -21.875 -12.57 1 93.75 123 PRO A CA 1
ATOM 1016 C C . PRO A 1 123 ? 17.5 -20.734 -13.211 1 93.75 123 PRO A C 1
ATOM 1018 O O . PRO A 1 123 ? 17.719 -20.719 -14.422 1 93.75 123 PRO A O 1
ATOM 1021 N N . PHE A 1 124 ? 17.922 -19.781 -12.539 1 93.44 124 PHE A N 1
ATOM 1022 C CA . PHE A 1 124 ? 18.594 -18.609 -13.062 1 93.44 124 PHE A CA 1
ATOM 1023 C C . PHE A 1 124 ? 20.109 -18.797 -13.07 1 93.44 124 PHE A C 1
ATOM 1025 O O . PHE A 1 124 ? 20.641 -19.641 -12.344 1 93.44 124 PHE A O 1
ATOM 1032 N N . HIS A 1 125 ? 20.75 -18.016 -13.859 1 93.56 125 HIS A N 1
ATOM 1033 C CA . HIS A 1 125 ? 22.219 -18.016 -13.875 1 93.56 125 HIS A CA 1
ATOM 1034 C C . HIS A 1 125 ? 22.781 -17.172 -12.742 1 93.56 125 HIS A C 1
ATOM 1036 O O . HIS A 1 125 ? 22.234 -16.109 -12.414 1 93.56 125 HIS A O 1
ATOM 1042 N N . GLY A 1 126 ? 23.859 -17.703 -12.156 1 94.75 126 GLY A N 1
ATOM 1043 C CA . GLY A 1 126 ? 24.516 -16.953 -11.102 1 94.75 126 GLY A CA 1
ATOM 1044 C C . GLY A 1 126 ? 23.75 -16.969 -9.789 1 94.75 126 GLY A C 1
ATOM 1045 O O . GLY A 1 126 ? 23.797 -16 -9.023 1 94.75 126 GLY A O 1
ATOM 1046 N N . ASP A 1 127 ? 22.938 -18 -9.648 1 95.94 127 ASP A N 1
ATOM 1047 C CA . ASP A 1 127 ? 22.25 -18.109 -8.367 1 95.94 127 ASP A CA 1
ATOM 1048 C C . ASP A 1 127 ? 23.188 -18.609 -7.273 1 95.94 127 ASP A C 1
ATOM 1050 O O . ASP A 1 127 ? 24.203 -19.234 -7.566 1 95.94 127 ASP A O 1
ATOM 1054 N N . PHE A 1 128 ? 22.922 -18.266 -6.066 1 97 128 PHE A N 1
ATOM 1055 C CA . PHE A 1 128 ? 23.609 -18.781 -4.883 1 97 128 PHE A CA 1
ATOM 1056 C C . PHE A 1 128 ? 22.625 -19.453 -3.938 1 97 128 PHE A C 1
ATOM 1058 O O . PHE A 1 128 ? 21.844 -18.766 -3.26 1 97 128 PHE A O 1
ATOM 1065 N N . MET A 1 129 ? 22.625 -20.875 -3.885 1 96.75 129 MET A N 1
ATOM 1066 C CA . MET A 1 129 ? 21.797 -21.734 -3.041 1 96.75 129 MET A CA 1
ATOM 1067 C C . MET A 1 129 ? 20.328 -21.547 -3.363 1 96.75 129 MET A C 1
ATOM 1069 O O . MET A 1 129 ? 19.469 -21.859 -2.535 1 96.75 129 MET A O 1
ATOM 1073 N N . GLY A 1 130 ? 20.047 -20.875 -4.547 1 97.81 130 GLY A N 1
ATOM 1074 C CA . GLY A 1 130 ? 18.672 -20.609 -4.934 1 97.81 130 GLY A CA 1
ATOM 1075 C C . GLY A 1 130 ? 18.031 -19.469 -4.168 1 97.81 130 GLY A C 1
ATOM 1076 O O . GLY A 1 130 ? 16.859 -19.172 -4.352 1 97.81 130 GLY A O 1
ATOM 1077 N N . LEU A 1 131 ? 18.812 -18.828 -3.375 1 98.38 131 LEU A N 1
ATOM 1078 C CA . LEU A 1 131 ? 18.281 -17.812 -2.469 1 98.38 131 LEU A CA 1
ATOM 1079 C C . LEU A 1 131 ? 18.469 -16.406 -3.047 1 98.38 131 LEU A C 1
ATOM 1081 O O . LEU A 1 131 ? 17.703 -15.5 -2.748 1 98.38 131 LEU A O 1
ATOM 1085 N N . VAL A 1 132 ? 19.484 -16.234 -3.805 1 98.38 132 VAL A N 1
ATOM 1086 C CA . VAL A 1 132 ? 19.734 -14.984 -4.508 1 98.38 132 VAL A CA 1
ATOM 1087 C C . VAL A 1 132 ? 20.203 -15.273 -5.926 1 98.38 132 VAL A C 1
ATOM 1089 O O . VAL A 1 132 ? 20.656 -16.375 -6.219 1 98.38 132 VAL A O 1
ATOM 1092 N N . THR A 1 133 ? 20.016 -14.383 -6.809 1 97.75 133 THR A N 1
ATOM 1093 C CA . THR A 1 133 ? 20.547 -14.492 -8.164 1 97.75 133 THR A CA 1
ATOM 1094 C C . THR A 1 133 ? 21.156 -13.172 -8.617 1 97.75 133 THR A C 1
ATOM 1096 O O . THR A 1 133 ? 20.578 -12.102 -8.383 1 97.75 133 THR A O 1
ATOM 1099 N N . LEU A 1 134 ? 22.266 -13.203 -9.242 1 96.62 134 LEU A N 1
ATOM 1100 C CA . LEU A 1 134 ? 22.969 -12.008 -9.695 1 96.62 134 LEU A CA 1
ATOM 1101 C C . LEU A 1 134 ? 22.234 -11.359 -10.867 1 96.62 134 LEU A C 1
ATOM 1103 O O . LEU A 1 134 ? 22.375 -10.156 -11.102 1 96.62 134 LEU A O 1
ATOM 1107 N N . GLU A 1 135 ? 21.422 -12.094 -11.539 1 95.94 135 GLU A N 1
ATOM 1108 C CA . GLU A 1 135 ? 20.656 -11.586 -12.68 1 95.94 135 GLU A CA 1
ATOM 1109 C C . GLU A 1 135 ? 19.734 -10.445 -12.266 1 95.94 135 GLU A C 1
ATOM 1111 O O . GLU A 1 135 ? 19.391 -9.586 -13.078 1 95.94 135 GLU A O 1
ATOM 1116 N N . TYR A 1 136 ? 19.359 -10.445 -11.008 1 96.62 136 TYR A N 1
ATOM 1117 C CA . TYR A 1 136 ? 18.406 -9.453 -10.531 1 96.62 136 TYR A CA 1
ATOM 1118 C C . TYR A 1 136 ? 19.109 -8.211 -10 1 96.62 136 TYR A C 1
ATOM 1120 O O . TYR A 1 136 ? 18.469 -7.254 -9.578 1 96.62 136 TYR A O 1
ATOM 1128 N N . ALA A 1 137 ? 20.391 -8.094 -10.18 1 97.44 137 ALA A N 1
ATOM 1129 C CA . ALA A 1 137 ? 21.156 -6.988 -9.617 1 97.44 137 ALA A CA 1
ATOM 1130 C C . ALA A 1 137 ? 20.703 -5.652 -10.203 1 97.44 137 ALA A C 1
ATOM 1132 O O . ALA A 1 137 ? 20.438 -4.699 -9.461 1 97.44 137 ALA A O 1
ATOM 1133 N N . PRO A 1 138 ? 20.562 -5.59 -11.539 1 97.38 138 PRO A N 1
ATOM 1134 C CA . PRO A 1 138 ? 20.109 -4.309 -12.078 1 97.38 138 PRO A CA 1
ATOM 1135 C C . PRO A 1 138 ? 18.703 -3.939 -11.609 1 97.38 138 PRO A C 1
ATOM 1137 O O . PRO A 1 138 ? 18.406 -2.76 -11.406 1 97.38 138 PRO A O 1
ATOM 1140 N N . LEU A 1 139 ? 17.859 -4.934 -11.43 1 96.69 139 LEU A N 1
ATOM 1141 C CA . LEU A 1 139 ? 16.484 -4.691 -10.977 1 96.69 139 LEU A CA 1
ATOM 1142 C C . LEU A 1 139 ? 16.484 -4.223 -9.523 1 96.69 139 LEU A C 1
ATOM 1144 O O . LEU A 1 139 ? 15.734 -3.307 -9.164 1 96.69 139 LEU A O 1
ATOM 1148 N N . TRP A 1 140 ? 17.312 -4.891 -8.68 1 98.06 140 TRP A N 1
ATOM 1149 C CA . TRP A 1 140 ? 17.422 -4.469 -7.289 1 98.06 140 TRP A CA 1
ATOM 1150 C C . TRP A 1 140 ? 17.953 -3.041 -7.191 1 98.06 140 TRP A C 1
ATOM 1152 O O . TRP A 1 140 ? 17.469 -2.246 -6.383 1 98.06 140 TRP A O 1
ATOM 1162 N N . PHE A 1 141 ? 18.938 -2.723 -8.047 1 98.56 141 PHE A N 1
ATOM 1163 C CA . PHE A 1 141 ? 19.516 -1.383 -8.062 1 98.56 141 PHE A CA 1
ATOM 1164 C C . PHE A 1 141 ? 18.453 -0.349 -8.453 1 98.56 141 PHE A C 1
ATOM 1166 O O . PHE A 1 141 ? 18.25 0.636 -7.742 1 98.56 141 PHE A O 1
ATOM 1173 N N . LEU A 1 142 ? 17.797 -0.589 -9.547 1 97.81 142 LEU A N 1
ATOM 1174 C CA . LEU A 1 142 ? 16.766 0.325 -10.023 1 97.81 142 LEU A CA 1
ATOM 1175 C C . LEU A 1 142 ? 15.617 0.421 -9.016 1 97.81 142 LEU A C 1
ATOM 1177 O O . LEU A 1 142 ? 15.125 1.516 -8.734 1 97.81 142 LEU A O 1
ATOM 1181 N N . GLY A 1 143 ? 15.211 -0.736 -8.484 1 97.69 143 GLY A N 1
ATOM 1182 C CA . GLY A 1 143 ? 14.164 -0.751 -7.473 1 97.69 143 GLY A CA 1
ATOM 1183 C C . GLY A 1 143 ? 14.516 0.057 -6.238 1 97.69 143 GLY A C 1
ATOM 1184 O O . GLY A 1 143 ? 13.664 0.751 -5.68 1 97.69 143 GLY A O 1
ATOM 1185 N N . ALA A 1 144 ? 15.727 -0.022 -5.859 1 97.88 144 ALA A N 1
ATOM 1186 C CA . ALA A 1 144 ? 16.188 0.699 -4.676 1 97.88 144 ALA A CA 1
ATOM 1187 C C . ALA A 1 144 ? 16.172 2.207 -4.91 1 97.88 144 ALA A C 1
ATOM 1189 O O . ALA A 1 144 ? 15.836 2.98 -4.012 1 97.88 144 ALA A O 1
ATOM 1190 N N . ILE A 1 145 ? 16.531 2.578 -6.07 1 97 145 ILE A N 1
ATOM 1191 C CA . ILE A 1 145 ? 16.531 3.994 -6.422 1 97 145 ILE A CA 1
ATOM 1192 C C . ILE A 1 145 ? 15.094 4.523 -6.434 1 97 145 ILE A C 1
ATOM 1194 O O . ILE A 1 145 ? 14.82 5.594 -5.883 1 97 145 ILE A O 1
ATOM 1198 N N . VAL A 1 146 ? 14.227 3.812 -7.027 1 97 146 VAL A N 1
ATOM 1199 C CA . VAL A 1 146 ? 12.82 4.195 -7.051 1 97 146 VAL A CA 1
ATOM 1200 C C . VAL A 1 146 ? 12.273 4.254 -5.625 1 97 146 VAL A C 1
ATOM 1202 O O . VAL A 1 146 ? 11.555 5.188 -5.27 1 97 146 VAL A O 1
ATOM 1205 N N . HIS A 1 147 ? 12.656 3.271 -4.871 1 98.19 147 HIS A N 1
ATOM 1206 C CA . HIS A 1 147 ? 12.234 3.219 -3.475 1 98.19 147 HIS A CA 1
ATOM 1207 C C . HIS A 1 147 ? 12.688 4.461 -2.717 1 98.19 147 HIS A C 1
ATOM 1209 O O . HIS A 1 147 ? 11.914 5.043 -1.952 1 98.19 147 HIS A O 1
ATOM 1215 N N . GLU A 1 148 ? 13.891 4.895 -2.895 1 98.19 148 GLU A N 1
ATOM 1216 C CA . GLU A 1 148 ? 14.422 6.078 -2.221 1 98.19 148 GLU A CA 1
ATOM 1217 C C . GLU A 1 148 ? 13.719 7.344 -2.695 1 98.19 148 GLU A C 1
ATOM 1219 O O . GLU A 1 148 ? 13.258 8.148 -1.882 1 98.19 148 GLU A O 1
ATOM 1224 N N . GLN A 1 149 ? 13.578 7.484 -4.043 1 97.25 149 GLN A N 1
ATOM 1225 C CA . GLN A 1 149 ? 13.141 8.742 -4.637 1 97.25 149 GLN A CA 1
ATOM 1226 C C . GLN A 1 149 ? 11.633 8.922 -4.504 1 97.25 149 GLN A C 1
ATOM 1228 O O . GLN A 1 149 ? 11.133 10.047 -4.516 1 97.25 149 GLN A O 1
ATOM 1233 N N . LEU A 1 150 ? 10.945 7.848 -4.32 1 97.38 150 LEU A N 1
ATOM 1234 C CA . LEU A 1 150 ? 9.484 7.957 -4.332 1 97.38 150 LEU A CA 1
ATOM 1235 C C . LEU A 1 150 ? 8.898 7.52 -2.996 1 97.38 150 LEU A C 1
ATOM 1237 O O . LEU A 1 150 ? 8.352 8.336 -2.256 1 97.38 150 LEU A O 1
ATOM 1241 N N . ILE A 1 151 ? 9.117 6.258 -2.658 1 97.75 151 ILE A N 1
ATOM 1242 C CA . ILE A 1 151 ? 8.438 5.703 -1.494 1 97.75 151 ILE A CA 1
ATOM 1243 C C . ILE A 1 151 ? 8.984 6.352 -0.222 1 97.75 151 ILE A C 1
ATOM 1245 O O . ILE A 1 151 ? 8.211 6.867 0.592 1 97.75 151 ILE A O 1
ATOM 1249 N N . MET A 1 152 ? 10.273 6.375 -0.097 1 97.69 152 MET A N 1
ATOM 1250 C CA . MET A 1 152 ? 10.883 6.961 1.093 1 97.69 152 MET A CA 1
ATOM 1251 C C . MET A 1 152 ? 10.609 8.461 1.163 1 97.69 152 MET A C 1
ATOM 1253 O O . MET A 1 152 ? 10.352 9 2.24 1 97.69 152 MET A O 1
ATOM 1257 N N . TYR A 1 153 ? 10.672 9.102 0.018 1 97.19 153 TYR A N 1
ATOM 1258 C CA . TYR A 1 153 ? 10.422 10.531 -0.047 1 97.19 153 TYR A CA 1
ATOM 1259 C C . TYR A 1 153 ? 9.047 10.867 0.53 1 97.19 153 TYR A C 1
ATOM 1261 O O . TYR A 1 153 ? 8.938 11.703 1.431 1 97.19 153 TYR A O 1
ATOM 1269 N N . TYR A 1 154 ? 8.047 10.18 0.124 1 97.06 154 TYR A N 1
ATOM 1270 C CA . TYR A 1 154 ? 6.695 10.484 0.569 1 97.06 154 TYR A CA 1
ATOM 1271 C C . TYR A 1 154 ? 6.445 9.945 1.969 1 97.06 154 TYR A C 1
ATOM 1273 O O . TYR A 1 154 ? 5.781 10.586 2.785 1 97.06 154 TYR A O 1
ATOM 1281 N N . CYS A 1 155 ? 6.957 8.781 2.172 1 97 155 CYS A N 1
ATOM 1282 C CA . CYS A 1 155 ? 6.746 8.125 3.457 1 97 155 CYS A CA 1
ATOM 1283 C C . CYS A 1 155 ? 7.238 9 4.602 1 97 155 CYS A C 1
ATOM 1285 O O . CYS A 1 155 ? 6.594 9.086 5.648 1 97 155 CYS A O 1
ATOM 1287 N N . ARG A 1 156 ? 8.312 9.734 4.434 1 96.25 156 ARG A N 1
ATOM 1288 C CA . ARG A 1 156 ? 8.938 10.523 5.484 1 96.25 156 ARG A CA 1
ATOM 1289 C C . ARG A 1 156 ? 8.273 11.891 5.613 1 96.25 156 ARG A C 1
ATOM 1291 O O . ARG A 1 156 ? 8.641 12.688 6.48 1 96.25 156 ARG A O 1
ATOM 1298 N N . ARG A 1 157 ? 7.254 12.125 4.789 1 96.88 157 ARG A N 1
ATOM 1299 C CA . ARG A 1 157 ? 6.648 13.453 4.754 1 96.88 157 ARG A CA 1
ATOM 1300 C C . ARG A 1 157 ? 5.156 13.383 5.07 1 96.88 157 ARG A C 1
ATOM 1302 O O . ARG A 1 157 ? 4.43 14.359 4.875 1 96.88 157 ARG A O 1
ATOM 1309 N N . ILE A 1 158 ? 4.758 12.242 5.602 1 97.81 158 ILE A N 1
ATOM 1310 C CA . ILE A 1 158 ? 3.34 12.039 5.883 1 97.81 158 ILE A CA 1
ATOM 1311 C C . ILE A 1 158 ? 3.014 12.555 7.281 1 97.81 158 ILE A C 1
ATOM 1313 O O . ILE A 1 158 ? 3.727 12.258 8.242 1 97.81 158 ILE A O 1
ATOM 1317 N N . PHE A 1 159 ? 2 13.328 7.363 1 97 159 PHE A N 1
ATOM 1318 C CA . PHE A 1 159 ? 1.369 13.773 8.602 1 97 159 PHE A CA 1
ATOM 1319 C C . PHE A 1 159 ? -0.111 13.414 8.617 1 97 159 PHE A C 1
ATOM 1321 O O . PHE A 1 159 ? -0.714 13.203 7.559 1 97 159 PHE A O 1
ATOM 1328 N N . PHE A 1 160 ? -0.626 13.273 9.773 1 96.75 160 PHE A N 1
ATOM 1329 C CA . PHE A 1 160 ? -2.059 13.062 9.938 1 96.75 160 PHE A CA 1
ATOM 1330 C C . PHE A 1 160 ? -2.711 14.266 10.602 1 96.75 160 PHE A C 1
ATOM 1332 O O . PHE A 1 160 ? -2.172 14.812 11.57 1 96.75 160 PHE A O 1
ATOM 1339 N N . GLY A 1 161 ? -3.801 14.703 10.07 1 94.75 161 GLY A N 1
ATOM 1340 C CA . GLY A 1 161 ? -4.578 15.828 10.586 1 94.75 161 GLY A CA 1
ATOM 1341 C C . GLY A 1 161 ? -6.074 15.633 10.43 1 94.75 161 GLY A C 1
ATOM 1342 O O . GLY A 1 161 ? -6.543 14.508 10.219 1 94.75 161 GLY A O 1
ATOM 1343 N N . PRO A 1 162 ? -6.758 16.625 10.664 1 93 162 PRO A N 1
ATOM 1344 C CA . PRO A 1 162 ? -8.211 16.484 10.586 1 93 162 PRO A CA 1
ATOM 1345 C C . PRO A 1 162 ? -8.711 16.281 9.156 1 93 162 PRO A C 1
ATOM 1347 O O . PRO A 1 162 ? -8.055 16.719 8.203 1 93 162 PRO A O 1
ATOM 1350 N N . SER A 1 163 ? -9.812 15.57 9.023 1 92.94 163 SER A N 1
ATOM 1351 C CA . SER A 1 163 ? -10.445 15.445 7.719 1 92.94 163 SER A CA 1
ATOM 1352 C C . SER A 1 163 ? -11.047 16.781 7.27 1 92.94 163 SER A C 1
ATOM 1354 O O . SER A 1 163 ? -11.109 17.734 8.047 1 92.94 163 SER A O 1
ATOM 1356 N N . ARG A 1 164 ? -11.508 16.812 6.035 1 90.88 164 ARG A N 1
ATOM 1357 C CA . ARG A 1 164 ? -12.125 18.016 5.504 1 90.88 164 ARG A CA 1
ATOM 1358 C C . ARG A 1 164 ? -13.383 18.375 6.285 1 90.88 164 ARG A C 1
ATOM 1360 O O . ARG A 1 164 ? -13.633 19.562 6.559 1 90.88 164 ARG A O 1
ATOM 1367 N N . GLU A 1 165 ? -14.164 17.406 6.602 1 89.5 165 GLU A N 1
ATOM 1368 C CA . GLU A 1 165 ? -15.406 17.625 7.348 1 89.5 165 GLU A CA 1
ATOM 1369 C C . GLU A 1 165 ? -15.117 18.125 8.758 1 89.5 165 GLU A C 1
ATOM 1371 O O . GLU A 1 165 ? -15.828 19 9.266 1 89.5 165 GLU A O 1
ATOM 1376 N N . GLU A 1 166 ? -14.156 17.562 9.367 1 89.56 166 GLU A N 1
ATOM 1377 C CA . GLU A 1 166 ? -13.773 18 10.703 1 89.56 166 GLU A CA 1
ATOM 1378 C C . GLU A 1 166 ? -13.289 19.438 10.703 1 89.56 166 GLU A C 1
ATOM 1380 O O . GLU A 1 166 ? -13.562 20.203 11.633 1 89.56 166 GLU A O 1
ATOM 1385 N N . GLU A 1 167 ? -12.547 19.766 9.742 1 87.81 167 GLU A N 1
ATOM 1386 C CA . GLU A 1 167 ? -12.078 21.141 9.594 1 87.81 167 GLU A CA 1
ATOM 1387 C C . GLU A 1 167 ? -13.242 22.094 9.367 1 87.81 167 GLU A C 1
ATOM 1389 O O . GLU A 1 167 ? -13.258 23.203 9.914 1 87.81 167 GLU A O 1
ATOM 1394 N N . ALA A 1 168 ? -14.211 21.719 8.578 1 87.25 168 ALA A N 1
ATOM 1395 C CA . ALA A 1 168 ? -15.383 22.531 8.305 1 87.25 168 ALA A CA 1
ATOM 1396 C C . ALA A 1 168 ? -16.219 22.734 9.562 1 87.25 168 ALA A C 1
ATOM 1398 O O . ALA A 1 168 ? -16.719 23.828 9.82 1 87.25 168 ALA A O 1
ATOM 1399 N N . ASP A 1 169 ? -16.375 21.734 10.258 1 86.44 169 ASP A N 1
ATOM 1400 C CA . ASP A 1 169 ? -17.125 21.781 11.508 1 86.44 169 ASP A CA 1
ATOM 1401 C C . ASP A 1 169 ? -16.453 22.719 12.516 1 86.44 169 ASP A C 1
ATOM 1403 O O . ASP A 1 169 ? -17.125 23.5 13.188 1 86.44 169 ASP A O 1
ATOM 1407 N N . GLN A 1 170 ? -15.172 22.578 12.617 1 84.31 170 GLN A N 1
ATOM 1408 C CA . GLN A 1 170 ? -14.422 23.438 13.539 1 84.31 170 GLN A CA 1
ATOM 1409 C C . GLN A 1 170 ? -14.508 24.906 13.125 1 84.31 170 GLN A C 1
ATOM 1411 O O . GLN A 1 170 ? -14.633 25.781 13.977 1 84.31 170 GLN A O 1
ATOM 1416 N N . SER A 1 171 ? -14.383 25.094 11.891 1 83.56 171 SER A N 1
ATOM 1417 C CA . SER A 1 171 ? -14.484 26.453 11.391 1 83.56 171 SER A CA 1
ATOM 1418 C C . SER A 1 171 ? -15.859 27.047 11.68 1 83.56 171 SER A C 1
ATOM 1420 O O . SER A 1 171 ? -15.977 28.234 12.031 1 83.56 171 SER A O 1
ATOM 1422 N N . PHE A 1 172 ? -16.891 26.281 11.508 1 85.06 172 PHE A N 1
ATOM 1423 C CA . PHE A 1 172 ? -18.25 26.719 11.789 1 85.06 172 PHE A CA 1
ATOM 1424 C C . PHE A 1 172 ? -18.422 27.047 13.266 1 85.06 172 PHE A C 1
ATOM 1426 O O . PHE A 1 172 ? -19.047 28.047 13.617 1 85.06 172 PHE A O 1
ATOM 1433 N N . ARG A 1 173 ? -17.875 26.312 14.117 1 85.44 173 ARG A N 1
ATOM 1434 C CA . ARG A 1 173 ? -17.969 26.531 15.562 1 85.44 173 ARG A CA 1
ATOM 1435 C C . ARG A 1 173 ? -17.203 27.781 15.984 1 85.44 173 ARG A C 1
ATOM 1437 O O . ARG A 1 173 ? -17.656 28.531 16.844 1 85.44 173 ARG A O 1
ATOM 1444 N N . ASP A 1 174 ? -16.047 27.875 15.383 1 82.25 174 ASP A N 1
ATOM 1445 C CA . ASP A 1 174 ? -15.227 29.062 15.688 1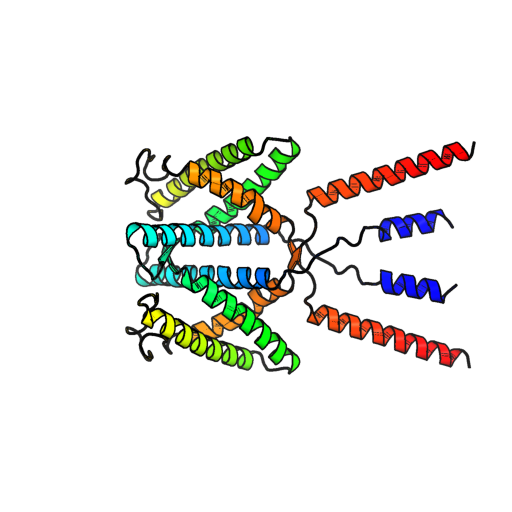 82.25 174 ASP A CA 1
ATOM 1446 C C . ASP A 1 174 ? -15.945 30.344 15.273 1 82.25 174 ASP A C 1
ATOM 1448 O O . ASP A 1 174 ? -15.883 31.344 15.984 1 82.25 174 ASP A O 1
ATOM 1452 N N . ARG A 1 175 ? -16.594 30.359 14.211 1 82.75 175 ARG A N 1
ATOM 1453 C CA . ARG A 1 175 ? -17.344 31.531 13.742 1 82.75 175 ARG A CA 1
ATOM 1454 C C . ARG A 1 175 ? -18.531 31.828 14.641 1 82.75 175 ARG A C 1
ATOM 1456 O O . ARG A 1 175 ? -18.828 33 14.93 1 82.75 175 ARG A O 1
ATOM 1463 N N . LYS A 1 176 ? -19.141 30.953 15.062 1 86.38 176 LYS A N 1
ATOM 1464 C CA . LYS A 1 176 ? -20.297 31.141 15.945 1 86.38 176 LYS A CA 1
ATOM 1465 C C . LYS A 1 176 ? -19.859 31.719 17.281 1 86.38 176 LYS A C 1
ATOM 1467 O O . LYS A 1 176 ? -20.562 32.562 17.844 1 86.38 176 LYS A O 1
ATOM 1472 N N . THR A 1 177 ? -18.781 31.234 17.766 1 82.81 177 THR A N 1
ATOM 1473 C CA . THR A 1 177 ? -18.281 31.719 19.047 1 82.81 177 THR A CA 1
ATOM 1474 C C . THR A 1 177 ? -17.906 33.188 18.953 1 82.81 177 THR A C 1
ATOM 1476 O O . THR A 1 177 ? -18.172 33.969 19.875 1 82.81 177 THR A O 1
ATOM 1479 N N . VAL A 1 178 ? -17.344 33.562 17.812 1 77.19 178 VAL A N 1
ATOM 1480 C CA . VAL A 1 178 ? -16.938 34.969 17.609 1 77.19 178 VAL A CA 1
ATOM 1481 C C . VAL A 1 178 ? -18.172 35.844 17.469 1 77.19 178 VAL A C 1
ATOM 1483 O O . VAL A 1 178 ? -18.203 36.969 18.016 1 77.19 178 VAL A O 1
ATOM 1486 N N . THR A 1 179 ? -19.141 35.375 16.797 1 83.94 179 THR A N 1
ATOM 1487 C CA . THR A 1 179 ? -20.359 36.125 16.609 1 83.94 179 THR A CA 1
ATOM 1488 C C . THR A 1 179 ? -21.109 36.281 17.938 1 83.94 179 THR A C 1
ATOM 1490 O O . THR A 1 179 ? -21.625 37.375 18.234 1 83.94 179 THR A O 1
ATOM 1493 N N . ASN A 1 180 ? -21.172 35.25 18.703 1 79.5 180 ASN A N 1
ATOM 1494 C CA . ASN A 1 180 ? -21.828 35.312 20 1 79.5 180 ASN A CA 1
ATOM 1495 C C . ASN A 1 180 ? -21.062 36.188 20.969 1 79.5 180 ASN A C 1
ATOM 1497 O O . ASN A 1 180 ? -21.656 36.875 21.797 1 79.5 180 ASN A O 1
ATOM 1501 N N . GLY A 1 181 ? -19.766 36.094 20.891 1 69.81 181 GLY A N 1
ATOM 1502 C CA . GLY A 1 181 ? -18.938 36.969 21.719 1 69.81 181 GLY A CA 1
ATOM 1503 C C . GLY A 1 181 ? -19.125 38.438 21.422 1 69.81 181 GLY A C 1
ATOM 1504 O O . GLY A 1 181 ? -19.219 39.25 22.344 1 69.81 181 GLY A O 1
ATOM 1505 N N . CYS A 1 182 ? -19.281 38.812 20.266 1 70.44 182 CYS A N 1
ATOM 1506 C CA . CYS A 1 182 ? -19.516 40.219 19.844 1 70.44 182 CYS A CA 1
ATOM 1507 C C . CYS A 1 182 ? -20.906 40.688 20.25 1 70.44 182 CYS A C 1
ATOM 1509 O O . CYS A 1 182 ? -21.078 41.812 20.656 1 70.44 182 CYS A O 1
ATOM 1511 N N . ALA A 1 183 ? -21.781 39.812 20.266 1 73.75 183 ALA A N 1
ATOM 1512 C CA . ALA A 1 183 ? -23.141 40.156 20.672 1 73.75 183 ALA A CA 1
ATOM 1513 C C . ALA A 1 183 ? -23.234 40.406 22.172 1 73.75 183 ALA A C 1
ATOM 1515 O O . ALA A 1 183 ? -23.906 41.344 22.625 1 73.75 183 ALA A O 1
ATOM 1516 N N . GLU A 1 184 ? -22.578 39.688 22.891 1 71.19 184 GLU A N 1
ATOM 1517 C CA . GLU A 1 184 ? -22.578 39.844 24.344 1 71.19 184 GLU A CA 1
ATOM 1518 C C . GLU A 1 184 ? -21.891 41.156 24.766 1 71.19 184 GLU A C 1
ATOM 1520 O O . GLU A 1 184 ? -22.328 41.812 25.688 1 71.19 184 GLU A O 1
ATOM 1525 N N . ASP A 1 185 ? -20.906 41.594 24.125 1 66.19 185 ASP A N 1
ATOM 1526 C CA . ASP A 1 185 ? -20.172 42.812 24.406 1 66.19 185 ASP A CA 1
ATOM 1527 C C . ASP A 1 185 ? -21.031 44.031 24.109 1 66.19 185 ASP A C 1
ATOM 1529 O O . ASP A 1 185 ? -20.953 45.031 24.812 1 66.19 185 ASP A O 1
ATOM 1533 N N . LYS A 1 186 ? -21.859 44.094 23.297 1 72.44 186 LYS A N 1
ATOM 1534 C CA . LYS A 1 186 ? -22.766 45.188 22.969 1 72.44 186 LYS A CA 1
ATOM 1535 C C . LYS A 1 186 ? -23.844 45.344 24.047 1 72.44 186 LYS A C 1
ATOM 1537 O O . LYS A 1 186 ? -24.25 46.469 24.359 1 72.44 186 LYS A O 1
ATOM 1542 N N . LYS A 1 187 ? -24.203 44.406 24.641 1 69.69 187 LYS A N 1
ATOM 1543 C CA . LYS A 1 187 ? -25.219 44.5 25.688 1 69.69 187 LYS A CA 1
ATOM 1544 C C . LYS A 1 187 ? -24.641 45.125 26.969 1 69.69 187 LYS A C 1
ATOM 1546 O O . LYS A 1 187 ? -25.344 45.844 27.672 1 69.69 187 LYS A O 1
ATOM 1551 N N . LYS A 1 188 ? -23.516 44.938 27.219 1 70.19 188 LYS A N 1
ATOM 1552 C CA . LYS A 1 188 ? -22.922 45.469 28.438 1 70.19 188 LYS A CA 1
ATOM 1553 C C . LYS A 1 188 ? -22.625 46.969 28.297 1 70.19 188 LYS A C 1
ATOM 1555 O O . LYS A 1 188 ? -22.328 47.656 29.281 1 70.19 188 LYS A O 1
ATOM 1560 N N . SER A 1 189 ? -22.562 47.375 27.078 1 62.91 189 SER A N 1
ATOM 1561 C CA . SER A 1 189 ? -22.25 48.781 26.875 1 62.91 189 SER A CA 1
ATOM 1562 C C . SER A 1 189 ? -23.516 49.656 26.875 1 62.91 189 SER A C 1
ATOM 1564 O O . SER A 1 189 ? -23.438 50.875 26.75 1 62.91 189 SER A O 1
ATOM 1566 N N . ILE A 1 190 ? -24.703 49.094 26.969 1 55.69 190 ILE A N 1
ATOM 1567 C CA . ILE A 1 190 ? -25.906 49.906 27.156 1 55.69 190 ILE A CA 1
ATOM 1568 C C . ILE A 1 190 ? -26.25 49.969 28.656 1 55.69 190 ILE A C 1
ATOM 1570 O O . ILE A 1 190 ? -26.219 48.969 29.344 1 55.69 190 ILE A O 1
ATOM 1574 N N . MET B 1 1 ? 8.586 46.562 25.094 1 28.41 1 MET B N 1
ATOM 1575 C CA . MET B 1 1 ? 7.387 46.344 24.297 1 28.41 1 MET B CA 1
ATOM 1576 C C . MET B 1 1 ? 7.742 45.75 22.938 1 28.41 1 MET B C 1
ATOM 1578 O O . MET B 1 1 ? 7.008 44.906 22.406 1 28.41 1 MET B O 1
ATOM 1582 N N . LEU B 1 2 ? 8.969 46.031 22.391 1 38.62 2 LEU B N 1
ATOM 1583 C CA . LEU B 1 2 ? 9.422 45.562 21.078 1 38.62 2 LEU B CA 1
ATOM 1584 C C . LEU B 1 2 ? 9.875 44.094 21.156 1 38.62 2 LEU B C 1
ATOM 1586 O O . LEU B 1 2 ? 9.656 43.312 20.234 1 38.62 2 LEU B O 1
ATOM 1590 N N . LEU B 1 3 ? 10.484 43.75 22.266 1 38.22 3 LEU B N 1
ATOM 1591 C CA . LEU B 1 3 ? 11.039 42.406 22.375 1 38.22 3 LEU B CA 1
ATOM 1592 C C . LEU B 1 3 ? 9.922 41.375 22.469 1 38.22 3 LEU B C 1
ATOM 1594 O O . LEU B 1 3 ? 10.086 40.25 22.016 1 38.22 3 LEU B O 1
ATOM 1598 N N . PHE B 1 4 ? 8.797 41.75 23.156 1 39.88 4 PHE B N 1
ATOM 1599 C CA . PHE B 1 4 ? 7.703 40.781 23.281 1 39.88 4 PHE B CA 1
ATOM 1600 C C . PHE B 1 4 ? 7.066 40.5 21.922 1 39.88 4 PHE B C 1
ATOM 1602 O O . PHE B 1 4 ? 6.543 39.438 21.672 1 39.88 4 PHE B O 1
ATOM 1609 N N . HIS B 1 5 ? 7.047 41.562 21.031 1 39.59 5 HIS B N 1
ATOM 1610 C CA . HIS B 1 5 ? 6.465 41.312 19.719 1 39.59 5 HIS B CA 1
ATOM 1611 C C . HIS B 1 5 ? 7.34 40.375 18.891 1 39.59 5 HIS B C 1
ATOM 1613 O O . HIS B 1 5 ? 6.844 39.656 18 1 39.59 5 HIS B O 1
ATOM 1619 N N . LEU B 1 6 ? 8.672 40.406 19.188 1 35.5 6 LEU B N 1
ATOM 1620 C CA . LEU B 1 6 ? 9.523 39.531 18.375 1 35.5 6 LEU B CA 1
ATOM 1621 C C . LEU B 1 6 ? 9.328 38.062 18.766 1 35.5 6 LEU B C 1
ATOM 1623 O O . LEU B 1 6 ? 9.336 37.188 17.891 1 35.5 6 LEU B O 1
ATOM 1627 N N . CYS B 1 7 ? 9.195 37.906 20.109 1 36.53 7 CYS B N 1
ATOM 1628 C CA . CYS B 1 7 ? 9.047 36.531 20.5 1 36.53 7 CYS B CA 1
ATOM 1629 C C . CYS B 1 7 ? 7.738 35.938 19.969 1 36.53 7 CYS B C 1
ATOM 1631 O O . CYS B 1 7 ? 7.672 34.75 19.625 1 36.53 7 CYS B O 1
ATOM 1633 N N . CYS B 1 8 ? 6.684 36.781 20.047 1 37.12 8 CYS B N 1
ATOM 1634 C CA . CYS B 1 8 ? 5.41 36.312 19.531 1 37.12 8 CYS B CA 1
ATOM 1635 C C . CYS B 1 8 ? 5.492 36.094 18.016 1 37.12 8 CYS B C 1
ATOM 1637 O O . CYS B 1 8 ? 4.832 35.188 17.484 1 37.12 8 CYS B O 1
ATOM 1639 N N . SER B 1 9 ? 6.328 36.938 17.344 1 39.12 9 SER B N 1
ATOM 1640 C CA . SER B 1 9 ? 6.473 36.781 15.898 1 39.12 9 SER B CA 1
ATOM 1641 C C . SER B 1 9 ? 7.246 35.5 15.586 1 39.12 9 SER B C 1
ATOM 1643 O O . SER B 1 9 ? 6.977 34.812 14.578 1 39.12 9 SER B O 1
ATOM 1645 N N . VAL B 1 10 ? 8.375 35.219 16.375 1 39.84 10 VAL B N 1
ATOM 1646 C CA . VAL B 1 10 ? 9.156 34 16.094 1 39.84 10 VAL B CA 1
ATOM 1647 C C . VAL B 1 10 ? 8.281 32.781 16.281 1 39.84 10 VAL B C 1
ATOM 1649 O O . VAL B 1 10 ? 8.383 31.812 15.516 1 39.84 10 VAL B O 1
ATOM 1652 N N . SER B 1 11 ? 7.586 32.625 17.484 1 39.41 11 SER B N 1
ATOM 1653 C CA . SER B 1 11 ? 6.703 31.484 17.641 1 39.41 11 SER B CA 1
ATOM 1654 C C . SER B 1 11 ? 5.645 31.438 16.547 1 39.41 11 SER B C 1
ATOM 1656 O O . SER B 1 11 ? 5.289 30.359 16.062 1 39.41 11 SER B O 1
ATOM 1658 N N . THR B 1 12 ? 5.102 32.594 16.219 1 39.62 12 THR B N 1
ATOM 1659 C CA . THR B 1 12 ? 4.113 32.719 15.148 1 39.62 12 THR B CA 1
ATOM 1660 C C . THR B 1 12 ? 4.742 32.438 13.789 1 39.62 12 THR B C 1
ATOM 1662 O O . THR B 1 12 ? 4.043 32.031 12.844 1 39.62 12 THR B O 1
ATOM 1665 N N . GLN B 1 13 ? 5.996 33.062 13.578 1 37.09 13 GLN B N 1
ATOM 1666 C CA . GLN B 1 13 ? 6.637 32.719 12.312 1 37.09 13 GLN B CA 1
ATOM 1667 C C . GLN B 1 13 ? 6.879 31.219 12.195 1 37.09 13 GLN B C 1
ATOM 1669 O O . GLN B 1 13 ? 7.785 30.781 11.477 1 37.09 13 GLN B O 1
ATOM 1674 N N . MET B 1 14 ? 6.879 30.484 13.234 1 37.91 14 MET B N 1
ATOM 1675 C CA . MET B 1 14 ? 6.785 29.094 12.805 1 37.91 14 MET B CA 1
ATOM 1676 C C . MET B 1 14 ? 6.082 28.969 11.461 1 37.91 14 MET B C 1
ATOM 1678 O O . MET B 1 14 ? 4.891 29.281 11.352 1 37.91 14 MET B O 1
ATOM 1682 N N . GLU B 1 15 ? 6.688 29.5 10.445 1 43.72 15 GLU B N 1
ATOM 1683 C CA . GLU B 1 15 ? 6.301 29.328 9.047 1 43.72 15 GLU B CA 1
ATOM 1684 C C . GLU B 1 15 ? 5.219 28.266 8.898 1 43.72 15 GLU B C 1
ATOM 1686 O O . GLU B 1 15 ? 5.328 27.188 9.469 1 43.72 15 GLU B O 1
ATOM 1691 N N . ALA B 1 16 ? 3.936 28.594 8.844 1 46.72 16 ALA B N 1
ATOM 1692 C CA . ALA B 1 16 ? 2.795 27.766 8.445 1 46.72 16 ALA B CA 1
ATOM 1693 C C . ALA B 1 16 ? 3.252 26.5 7.715 1 46.72 16 ALA B C 1
ATOM 1695 O O . ALA B 1 16 ? 3.727 26.578 6.582 1 46.72 16 ALA B O 1
ATOM 1696 N N . ARG B 1 17 ? 4.027 25.672 8.305 1 56.59 17 ARG B N 1
ATOM 1697 C CA . ARG B 1 17 ? 4.359 24.391 7.707 1 56.59 17 ARG B CA 1
ATOM 1698 C C . ARG B 1 17 ? 3.326 23.984 6.66 1 56.59 17 ARG B C 1
ATOM 1700 O O . ARG B 1 17 ? 2.146 23.812 6.977 1 56.59 17 ARG B O 1
ATOM 1707 N N . HIS B 1 18 ? 3.395 24.609 5.406 1 74.38 18 HIS B N 1
ATOM 1708 C CA . HIS B 1 18 ? 2.547 24.344 4.25 1 74.38 18 HIS B CA 1
ATOM 1709 C C . HIS B 1 18 ? 2.248 22.859 4.109 1 74.38 18 HIS B C 1
ATOM 1711 O O . HIS B 1 18 ? 3.107 22.094 3.676 1 74.38 18 HIS B O 1
ATOM 1717 N N . LEU B 1 19 ? 1.541 22.391 5.004 1 88.19 19 LEU B N 1
ATOM 1718 C CA . LEU B 1 19 ? 1.051 21.016 4.867 1 88.19 19 LEU B CA 1
ATOM 1719 C C . LEU B 1 19 ? 0.023 20.922 3.744 1 88.19 19 LEU B C 1
ATOM 1721 O O . LEU B 1 19 ? -0.87 21.766 3.637 1 88.19 19 LEU B O 1
ATOM 1725 N N . GLU B 1 20 ? 0.342 20.125 2.881 1 94.75 20 GLU B N 1
ATOM 1726 C CA . GLU B 1 20 ? -0.565 19.875 1.765 1 94.75 20 GLU B CA 1
ATOM 1727 C C . GLU B 1 20 ? -1.337 18.578 1.959 1 94.75 20 GLU B C 1
ATOM 1729 O O . GLU B 1 20 ? -0.745 17.531 2.252 1 94.75 20 GLU B O 1
ATOM 1734 N N . ARG B 1 21 ? -2.67 18.688 1.774 1 95.75 21 ARG B N 1
ATOM 1735 C CA . ARG B 1 21 ? -3.52 17.5 1.89 1 95.75 21 ARG B CA 1
ATOM 1736 C C . ARG B 1 21 ? -3.312 16.562 0.708 1 95.75 21 ARG B C 1
ATOM 1738 O O . ARG B 1 21 ? -3.062 17.016 -0.412 1 95.75 21 ARG B O 1
ATOM 1745 N N . ILE B 1 22 ? -3.496 15.289 0.979 1 97.38 22 ILE B N 1
ATOM 1746 C CA . ILE B 1 22 ? -3.338 14.297 -0.074 1 97.38 22 ILE B CA 1
ATOM 1747 C C . ILE B 1 22 ? -4.352 14.547 -1.185 1 97.38 22 ILE B C 1
ATOM 1749 O O . ILE B 1 22 ? -5.504 14.906 -0.913 1 97.38 22 ILE B O 1
ATOM 1753 N N . SER B 1 23 ? -3.92 14.406 -2.385 1 97.38 23 SER B N 1
ATOM 1754 C CA . SER B 1 23 ? -4.773 14.617 -3.551 1 97.38 23 SER B CA 1
ATOM 1755 C C . SER B 1 23 ? -5.73 13.453 -3.756 1 97.38 23 SER B C 1
ATOM 1757 O O . SER B 1 23 ? -5.598 12.414 -3.104 1 97.38 23 SER B O 1
ATOM 1759 N N . THR B 1 24 ? -6.68 13.617 -4.684 1 97.88 24 THR B N 1
ATOM 1760 C CA . THR B 1 24 ? -7.602 12.555 -5.055 1 97.88 24 THR B CA 1
ATOM 1761 C C . THR B 1 24 ? -6.848 11.375 -5.668 1 97.88 24 THR B C 1
ATOM 1763 O O . THR B 1 24 ? -7.168 10.219 -5.398 1 97.88 24 THR B O 1
ATOM 1766 N N . LEU B 1 25 ? -5.832 11.672 -6.477 1 98.06 25 LEU B N 1
ATOM 1767 C CA . LEU B 1 25 ? -5.027 10.617 -7.09 1 98.06 25 LEU B CA 1
ATOM 1768 C C . LEU B 1 25 ? -4.246 9.844 -6.031 1 98.06 25 LEU B C 1
ATOM 1770 O O . LEU B 1 25 ? -4.055 8.633 -6.156 1 98.06 25 LEU B O 1
ATOM 1774 N N . GLY B 1 26 ? -3.76 10.562 -5.023 1 98.19 26 GLY B N 1
ATOM 1775 C CA . GLY B 1 26 ? -3.102 9.898 -3.912 1 98.19 26 GLY B CA 1
ATOM 1776 C C . GLY B 1 26 ? -4.016 8.961 -3.154 1 98.19 26 GLY B C 1
ATOM 1777 O O . GLY B 1 26 ? -3.615 7.852 -2.791 1 98.19 26 GLY B O 1
ATOM 1778 N N . ARG B 1 27 ? -5.234 9.406 -2.939 1 98.56 27 ARG B N 1
ATOM 1779 C CA . ARG B 1 27 ? -6.195 8.547 -2.252 1 98.56 27 ARG B CA 1
ATOM 1780 C C . ARG B 1 27 ? -6.562 7.344 -3.109 1 98.56 27 ARG B C 1
ATOM 1782 O O . ARG B 1 27 ? -6.68 6.227 -2.604 1 98.56 27 ARG B O 1
ATOM 1789 N N . PHE B 1 28 ? -6.742 7.625 -4.406 1 98.81 28 PHE B N 1
ATOM 1790 C CA . PHE B 1 28 ? -6.961 6.539 -5.352 1 98.81 28 PHE B CA 1
ATOM 1791 C C . PHE B 1 28 ? -5.879 5.473 -5.211 1 98.81 28 PHE B C 1
ATOM 1793 O O . PHE B 1 28 ? -6.176 4.281 -5.145 1 98.81 28 PHE B O 1
ATOM 1800 N N . TYR B 1 29 ? -4.656 5.871 -5.223 1 98.75 29 TYR B N 1
ATOM 1801 C CA . TYR B 1 29 ? -3.508 4.977 -5.117 1 98.75 29 TYR B CA 1
ATOM 1802 C C . TYR B 1 29 ? -3.566 4.16 -3.83 1 98.75 29 TYR B C 1
ATOM 1804 O O . TYR B 1 29 ? -3.334 2.951 -3.842 1 98.75 29 TYR B O 1
ATOM 1812 N N . ILE B 1 30 ? -3.881 4.773 -2.713 1 98.56 30 ILE B N 1
ATOM 1813 C CA . ILE B 1 30 ? -3.939 4.098 -1.421 1 98.56 30 ILE B CA 1
ATOM 1814 C C . ILE B 1 30 ? -5.039 3.037 -1.443 1 98.56 30 ILE B C 1
ATOM 1816 O O . ILE B 1 30 ? -4.828 1.907 -0.996 1 98.56 30 ILE B O 1
ATOM 1820 N N . TYR B 1 31 ? -6.164 3.381 -1.982 1 98.81 31 TYR B N 1
ATOM 1821 C CA . TYR B 1 31 ? -7.254 2.412 -2.078 1 98.81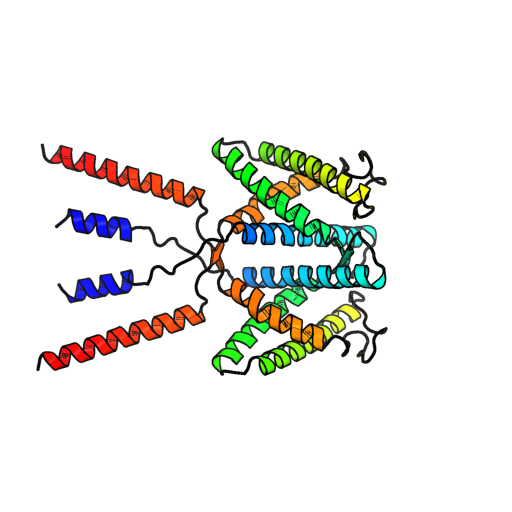 31 TYR B CA 1
ATOM 1822 C C . TYR B 1 31 ? -6.859 1.234 -2.961 1 98.81 31 TYR B C 1
ATOM 1824 O O . TYR B 1 31 ? -7.145 0.081 -2.635 1 98.81 31 TYR B O 1
ATOM 1832 N N . ALA B 1 32 ? -6.164 1.571 -4 1 98.81 32 ALA B N 1
ATOM 1833 C CA . ALA B 1 32 ? -5.758 0.544 -4.957 1 98.81 32 ALA B CA 1
ATOM 1834 C C . ALA B 1 32 ? -4.781 -0.44 -4.32 1 98.81 32 ALA B C 1
ATOM 1836 O O . ALA B 1 32 ? -4.949 -1.656 -4.438 1 98.81 32 ALA B O 1
ATOM 1837 N N . ILE B 1 33 ? -3.811 0.041 -3.646 1 98.44 33 ILE B N 1
ATOM 1838 C CA . ILE B 1 33 ? -2.785 -0.85 -3.113 1 98.44 33 ILE B CA 1
ATOM 1839 C C . ILE B 1 33 ? -3.348 -1.635 -1.932 1 98.44 33 ILE B C 1
ATOM 1841 O O . ILE B 1 33 ? -2.922 -2.762 -1.667 1 98.44 33 ILE B O 1
ATOM 1845 N N . HIS B 1 34 ? -4.32 -1.084 -1.27 1 98.62 34 HIS B N 1
ATOM 1846 C CA . HIS B 1 34 ? -4.949 -1.863 -0.21 1 98.62 34 HIS B CA 1
ATOM 1847 C C . HIS B 1 34 ? -5.855 -2.945 -0.786 1 98.62 34 HIS B C 1
ATOM 1849 O O . HIS B 1 34 ? -6.172 -3.926 -0.106 1 98.62 34 HIS B O 1
ATOM 1855 N N . GLY B 1 35 ? -6.363 -2.693 -1.978 1 98.19 35 GLY B N 1
ATOM 1856 C CA . GLY B 1 35 ? -6.973 -3.803 -2.693 1 98.19 35 GLY B CA 1
ATOM 1857 C C . GLY B 1 35 ? -6.023 -4.965 -2.918 1 98.19 35 GLY B C 1
ATOM 1858 O O . GLY B 1 35 ? -6.379 -6.121 -2.68 1 98.19 35 GLY B O 1
ATOM 1859 N N . TYR B 1 36 ? -4.766 -4.641 -3.344 1 98.06 36 TYR B N 1
ATOM 1860 C CA . TYR B 1 36 ? -3.725 -5.652 -3.477 1 98.06 36 TYR B CA 1
ATOM 1861 C C . TYR B 1 36 ? -3.52 -6.398 -2.164 1 98.06 36 TYR B C 1
ATOM 1863 O O . TYR B 1 36 ? -3.49 -7.633 -2.143 1 98.06 36 TYR B O 1
ATOM 1871 N N . VAL B 1 37 ? -3.445 -5.66 -1.103 1 98.12 37 VAL B N 1
ATOM 1872 C CA . VAL B 1 37 ? -3.174 -6.25 0.205 1 98.12 37 VAL B CA 1
ATOM 1873 C C . VAL B 1 37 ? -4.305 -7.203 0.588 1 98.12 37 VAL B C 1
ATOM 1875 O O . VAL B 1 37 ? -4.059 -8.328 1.033 1 98.12 37 VAL B O 1
ATOM 1878 N N . THR B 1 38 ? -5.48 -6.746 0.353 1 97.44 38 THR B N 1
ATOM 1879 C CA . THR B 1 38 ? -6.648 -7.539 0.726 1 97.44 38 THR B CA 1
ATOM 1880 C C . THR B 1 38 ? -6.676 -8.852 -0.051 1 97.44 38 THR B C 1
ATOM 1882 O O . THR B 1 38 ? -6.871 -9.922 0.534 1 97.44 38 THR B O 1
ATOM 1885 N N . GLU B 1 39 ? -6.473 -8.773 -1.319 1 97.88 39 GLU B N 1
ATOM 1886 C CA . GLU B 1 39 ? -6.523 -9.977 -2.145 1 97.88 39 GLU B CA 1
ATOM 1887 C C . GLU B 1 39 ? -5.371 -10.922 -1.814 1 97.88 39 GLU B C 1
ATOM 1889 O O . GLU B 1 39 ? -5.578 -12.125 -1.67 1 97.88 39 GLU B O 1
ATOM 1894 N N . VAL B 1 40 ? -4.191 -10.383 -1.672 1 98 40 VAL B N 1
ATOM 1895 C CA . VAL B 1 40 ? -3.01 -11.18 -1.365 1 98 40 VAL B CA 1
ATOM 1896 C C . VAL B 1 40 ? -3.197 -11.891 -0.024 1 98 40 VAL B C 1
ATOM 1898 O O . VAL B 1 40 ? -3.002 -13.102 0.08 1 98 40 VAL B O 1
ATOM 1901 N N . MET B 1 41 ? -3.633 -11.148 0.947 1 97.75 41 MET B N 1
ATOM 1902 C CA . MET B 1 41 ? -3.781 -11.719 2.283 1 97.75 41 MET B CA 1
ATOM 1903 C C . MET B 1 41 ? -4.906 -12.742 2.314 1 97.75 41 MET B C 1
ATOM 1905 O O . MET B 1 41 ? -4.781 -13.789 2.953 1 97.75 41 MET B O 1
ATOM 1909 N N . PHE B 1 42 ? -5.965 -12.492 1.651 1 96.62 42 PHE B N 1
ATOM 1910 C CA . PHE B 1 42 ? -7.098 -13.414 1.625 1 96.62 42 PHE B CA 1
ATOM 1911 C C . PHE B 1 42 ? -6.711 -14.727 0.961 1 96.62 42 PHE B C 1
ATOM 1913 O O . PHE B 1 42 ? -6.949 -15.805 1.516 1 96.62 42 PHE B O 1
ATOM 1920 N N . THR B 1 43 ? -6.109 -14.617 -0.228 1 97.12 43 THR B N 1
ATOM 1921 C CA . THR B 1 43 ? -5.77 -15.828 -0.962 1 97.12 43 THR B CA 1
ATOM 1922 C C . THR B 1 43 ? -4.641 -16.578 -0.262 1 97.12 43 THR B C 1
ATOM 1924 O O . THR B 1 43 ? -4.594 -17.812 -0.304 1 97.12 43 THR B O 1
ATOM 1927 N N . ALA B 1 44 ? -3.746 -15.898 0.382 1 97.88 44 ALA B N 1
ATOM 1928 C CA . ALA B 1 44 ? -2.688 -16.562 1.142 1 97.88 44 ALA B CA 1
ATOM 1929 C C . ALA B 1 44 ? -3.26 -17.328 2.332 1 97.88 44 ALA B C 1
ATOM 1931 O O . ALA B 1 44 ? -2.85 -18.453 2.607 1 97.88 44 ALA B O 1
ATOM 1932 N N . LEU B 1 45 ? -4.195 -16.688 3.016 1 95.5 45 LEU B N 1
ATOM 1933 C CA . LEU B 1 45 ? -4.844 -17.328 4.148 1 95.5 45 LEU B CA 1
ATOM 1934 C C . LEU B 1 45 ? -5.602 -18.578 3.699 1 95.5 45 LEU B C 1
ATOM 1936 O O . LEU B 1 45 ? -5.566 -19.609 4.371 1 95.5 45 LEU B O 1
ATOM 1940 N N . TRP B 1 46 ? -6.246 -18.422 2.59 1 93.12 46 TRP B N 1
ATOM 1941 C CA . TRP B 1 46 ? -6.973 -19.562 2.047 1 93.12 46 TRP B CA 1
ATOM 1942 C C . TRP B 1 46 ? -6.023 -20.719 1.719 1 93.12 46 TRP B C 1
ATOM 1944 O O . TRP B 1 46 ? -6.309 -21.875 2.025 1 93.12 46 TRP B O 1
ATOM 1954 N N . GLU B 1 47 ? -4.891 -20.391 1.131 1 94 47 GLU B N 1
ATOM 1955 C CA . GLU B 1 47 ? -3.877 -21.391 0.806 1 94 47 GLU B CA 1
ATOM 1956 C C . GLU B 1 47 ? -3.346 -22.062 2.066 1 94 47 GLU B C 1
ATOM 1958 O O . GLU B 1 47 ? -3.117 -23.266 2.076 1 94 47 GLU B O 1
ATOM 1963 N N . PHE B 1 48 ? -3.133 -21.344 3.057 1 94.19 48 PHE B N 1
ATOM 1964 C CA . PHE B 1 48 ? -2.635 -21.891 4.309 1 94.19 48 PHE B CA 1
ATOM 1965 C C . PHE B 1 48 ? -3.684 -22.797 4.957 1 94.19 48 PHE B C 1
ATOM 1967 O O . PHE B 1 48 ? -3.381 -23.906 5.375 1 94.19 48 PHE B O 1
ATOM 1974 N N . VAL B 1 49 ? -4.922 -22.391 5.051 1 92.06 49 VAL B N 1
ATOM 1975 C CA . VAL B 1 49 ? -5.973 -23.094 5.766 1 92.06 49 VAL B CA 1
ATOM 1976 C C . VAL B 1 49 ? -6.316 -24.391 5.027 1 92.06 49 VAL B C 1
ATOM 1978 O O . VAL B 1 49 ? -6.508 -25.438 5.652 1 92.06 49 VAL B O 1
ATOM 1981 N N . VAL B 1 50 ? -6.375 -24.375 3.711 1 91.69 50 VAL B N 1
ATOM 1982 C CA . VAL B 1 50 ? -6.844 -25.516 2.93 1 91.69 50 VAL B CA 1
ATOM 1983 C C . VAL B 1 50 ? -5.684 -26.469 2.66 1 91.69 50 VAL B C 1
ATOM 1985 O O . VAL B 1 50 ? -5.836 -27.688 2.76 1 91.69 50 VAL B O 1
ATOM 1988 N N . ASN B 1 51 ? -4.484 -25.906 2.42 1 94.81 51 ASN B N 1
ATOM 1989 C CA . ASN B 1 51 ? -3.387 -26.75 1.954 1 94.81 51 ASN B CA 1
ATOM 1990 C C . ASN B 1 51 ? -2.23 -26.766 2.951 1 94.81 51 ASN B C 1
ATOM 1992 O O . ASN B 1 51 ? -1.223 -27.438 2.727 1 94.81 51 ASN B O 1
ATOM 1996 N N . LEU B 1 52 ? -2.342 -25.984 4.027 1 95.19 52 LEU B N 1
ATOM 1997 C CA . LEU B 1 52 ? -1.297 -25.875 5.039 1 95.19 52 LEU B CA 1
ATOM 1998 C C . LEU B 1 52 ? 0.046 -25.531 4.398 1 95.19 52 LEU B C 1
ATOM 2000 O O . LEU B 1 52 ? 1.07 -26.125 4.746 1 95.19 52 LEU B O 1
ATOM 2004 N N . ASN B 1 53 ? -0.048 -24.734 3.395 1 95.06 53 ASN B N 1
ATOM 2005 C CA . ASN B 1 53 ? 1.141 -24.266 2.684 1 95.06 53 ASN B CA 1
ATOM 2006 C C . ASN B 1 53 ? 1.867 -23.172 3.461 1 95.06 53 ASN B C 1
ATOM 2008 O O . ASN B 1 53 ? 1.418 -22.031 3.49 1 95.06 53 ASN B O 1
ATOM 2012 N N . TRP B 1 54 ? 3.025 -23.406 3.977 1 94.44 54 TRP B N 1
ATOM 2013 C CA . TRP B 1 54 ? 3.775 -22.516 4.859 1 94.44 54 TRP B CA 1
ATOM 2014 C C . TRP B 1 54 ? 4.465 -21.406 4.07 1 94.44 54 TRP B C 1
ATOM 2016 O O . TRP B 1 54 ? 4.988 -20.453 4.648 1 94.44 54 TRP B O 1
ATOM 2026 N N . LYS B 1 55 ? 4.438 -21.453 2.785 1 95.75 55 LYS B N 1
ATOM 2027 C CA . LYS B 1 55 ? 4.996 -20.375 1.977 1 95.75 55 LYS B CA 1
ATOM 2028 C C . LYS B 1 55 ? 4.031 -19.203 1.898 1 95.75 55 LYS B C 1
ATOM 2030 O O . LYS B 1 55 ? 4.41 -18.109 1.469 1 95.75 55 LYS B O 1
ATOM 2035 N N . PHE B 1 56 ? 2.738 -19.438 2.246 1 97.25 56 PHE B N 1
ATOM 2036 C CA . PHE B 1 56 ? 1.715 -18.406 2.309 1 97.25 56 PHE B CA 1
ATOM 2037 C C . PHE B 1 56 ? 1.656 -17.625 1.003 1 97.25 56 PHE B C 1
ATOM 2039 O O . PHE B 1 56 ? 1.7 -16.391 1.011 1 97.25 56 PHE B O 1
ATOM 2046 N N . PRO B 1 57 ? 1.498 -18.359 -0.101 1 97.75 57 PRO B N 1
ATOM 2047 C CA . PRO B 1 57 ? 1.407 -17.625 -1.368 1 97.75 57 PRO B CA 1
ATOM 2048 C C . PRO B 1 57 ? 0.092 -16.875 -1.519 1 97.75 57 PRO B C 1
ATOM 2050 O O . PRO B 1 57 ? -0.97 -17.391 -1.166 1 97.75 57 PRO B O 1
ATOM 2053 N N . GLY B 1 58 ? 0.187 -15.664 -1.884 1 98.25 58 GLY B N 1
ATOM 2054 C CA . GLY B 1 58 ? -0.954 -14.828 -2.215 1 98.25 58 GLY B CA 1
ATOM 2055 C C . GLY B 1 58 ? -0.941 -14.344 -3.652 1 98.25 58 GLY B C 1
ATOM 2056 O O . GLY B 1 58 ? 0.121 -14.055 -4.207 1 98.25 58 GLY B O 1
ATOM 2057 N N . ASN B 1 59 ? -2.146 -14.25 -4.246 1 97.75 59 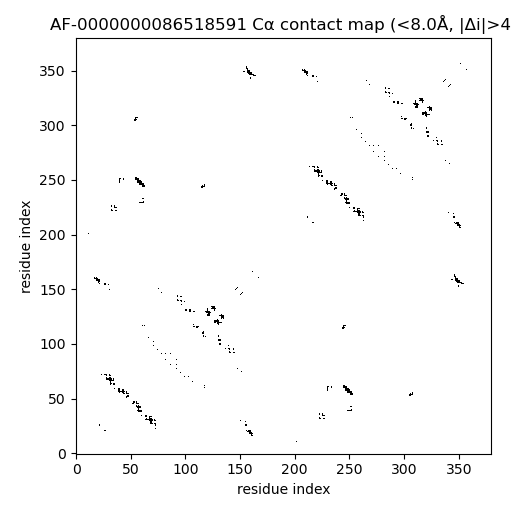ASN B N 1
ATOM 2058 C CA . ASN B 1 59 ? -2.246 -13.852 -5.648 1 97.75 59 ASN B CA 1
ATOM 2059 C C . ASN B 1 59 ? -3.285 -12.75 -5.844 1 97.75 59 ASN B C 1
ATOM 2061 O O . ASN B 1 59 ? -4.234 -12.641 -5.066 1 97.75 59 ASN B O 1
ATOM 2065 N N . THR B 1 60 ? -3.031 -11.961 -6.746 1 98.38 60 THR B N 1
ATOM 2066 C CA . THR B 1 60 ? -3.941 -10.938 -7.246 1 98.38 60 THR B CA 1
ATOM 2067 C C . THR B 1 60 ? -3.688 -10.664 -8.727 1 98.38 60 THR B C 1
ATOM 2069 O O . THR B 1 60 ? -3.066 -11.477 -9.414 1 98.38 60 THR B O 1
ATOM 2072 N N . SER B 1 61 ? -4.379 -9.688 -9.227 1 98.5 61 SER B N 1
ATOM 2073 C CA . SER B 1 61 ? -4.234 -9.281 -10.625 1 98.5 61 SER B CA 1
ATOM 2074 C C . SER B 1 61 ? -3.998 -7.777 -10.734 1 98.5 61 SER B C 1
ATOM 2076 O O . SER B 1 61 ? -4.473 -7.004 -9.906 1 98.5 61 SER B O 1
ATOM 2078 N N . VAL B 1 62 ? -3.316 -7.41 -11.773 1 98.25 62 VAL B N 1
ATOM 2079 C CA . VAL B 1 62 ? -3.1 -5.988 -12.023 1 98.25 62 VAL B CA 1
ATOM 2080 C C . VAL B 1 62 ? -4.445 -5.285 -12.188 1 98.25 62 VAL B C 1
ATOM 2082 O O . VAL B 1 62 ? -4.586 -4.113 -11.828 1 98.25 62 VAL B O 1
ATOM 2085 N N . TRP B 1 63 ? -5.457 -5.969 -12.625 1 98.38 63 TRP B N 1
ATOM 2086 C CA . TRP B 1 63 ? -6.785 -5.398 -12.836 1 98.38 63 TRP B CA 1
ATOM 2087 C C . TRP B 1 63 ? -7.398 -4.949 -11.508 1 98.38 63 TRP B C 1
ATOM 2089 O O . TRP B 1 63 ? -8.219 -4.031 -11.484 1 98.38 63 TRP B O 1
ATOM 2099 N N . SER B 1 64 ? -6.949 -5.555 -10.453 1 98.25 64 SER B N 1
ATOM 2100 C CA . SER B 1 64 ? -7.5 -5.199 -9.156 1 98.25 64 SER B CA 1
ATOM 2101 C C . SER B 1 64 ? -7.141 -3.768 -8.773 1 98.25 64 SER B C 1
ATOM 2103 O O . SER B 1 64 ? -7.867 -3.117 -8.023 1 98.25 64 SER B O 1
ATOM 2105 N N . PHE B 1 65 ? -6.047 -3.277 -9.352 1 98.62 65 PHE B N 1
ATOM 2106 C CA . PHE B 1 65 ? -5.543 -1.948 -9.023 1 98.62 65 PHE B CA 1
ATOM 2107 C C . PHE B 1 65 ? -6.566 -0.877 -9.383 1 98.62 65 PHE B C 1
ATOM 2109 O O . PHE B 1 65 ? -7.098 -0.196 -8.5 1 98.62 65 PHE B O 1
ATOM 2116 N N . PRO B 1 66 ? -6.984 -0.747 -10.633 1 98.62 66 PRO B N 1
ATOM 2117 C CA . PRO B 1 66 ? -8.008 0.256 -10.945 1 98.62 66 PRO B CA 1
ATOM 2118 C C . PRO B 1 66 ? -9.367 -0.077 -10.344 1 98.62 66 PRO B C 1
ATOM 2120 O O . PRO B 1 66 ? -10.133 0.828 -10 1 98.62 66 PRO B O 1
ATOM 2123 N N . ILE B 1 67 ? -9.695 -1.329 -10.164 1 98.81 67 ILE B N 1
ATOM 2124 C CA . ILE B 1 67 ? -10.992 -1.737 -9.633 1 98.81 67 ILE B CA 1
ATOM 2125 C C . ILE B 1 67 ? -11.133 -1.253 -8.188 1 98.81 67 ILE B C 1
ATOM 2127 O O . ILE B 1 67 ? -12.117 -0.599 -7.844 1 98.81 67 ILE B O 1
ATOM 2131 N N . TYR B 1 68 ? -10.164 -1.521 -7.406 1 98.75 68 TYR B N 1
ATOM 2132 C CA . TYR B 1 68 ? -10.227 -1.123 -6.004 1 98.75 68 TYR B CA 1
ATOM 2133 C C . TYR B 1 68 ? -10.016 0.378 -5.852 1 98.75 68 TYR B C 1
ATOM 2135 O O . TYR B 1 68 ? -10.609 1.01 -4.977 1 98.75 68 TYR B O 1
ATOM 2143 N N . GLY B 1 69 ? -9.133 0.964 -6.656 1 98.88 69 GLY B N 1
ATOM 2144 C CA . GLY B 1 69 ? -8.922 2.4 -6.602 1 98.88 69 GLY B CA 1
ATOM 2145 C C . GLY B 1 69 ? -10.18 3.203 -6.848 1 98.88 69 GLY B C 1
ATOM 2146 O O . GLY B 1 69 ? -10.562 4.047 -6.031 1 98.88 69 GLY B O 1
ATOM 2147 N N . ILE B 1 70 ? -10.836 2.877 -7.941 1 98.81 70 ILE B N 1
ATOM 2148 C CA . ILE B 1 70 ? -12.062 3.576 -8.305 1 98.81 70 ILE B CA 1
ATOM 2149 C C . ILE B 1 70 ? -13.148 3.285 -7.266 1 98.81 70 ILE B C 1
ATOM 2151 O O . ILE B 1 70 ? -13.844 4.199 -6.812 1 98.81 70 ILE B O 1
ATOM 2155 N N . SER B 1 71 ? -13.258 2.066 -6.902 1 98.81 71 SER B N 1
ATOM 2156 C CA . SER B 1 71 ? -14.258 1.706 -5.91 1 98.81 71 SER B CA 1
ATOM 2157 C C . SER B 1 71 ? -14.031 2.451 -4.598 1 98.81 71 SER B C 1
ATOM 2159 O O . SER B 1 71 ? -14.992 2.883 -3.949 1 98.81 71 SER B O 1
ATOM 2161 N N . GLY B 1 72 ? -12.742 2.566 -4.207 1 98.62 72 GLY B N 1
ATOM 2162 C CA . GLY B 1 72 ? -12.43 3.303 -2.994 1 98.62 72 GLY B CA 1
ATOM 2163 C C . GLY B 1 72 ? -12.891 4.746 -3.037 1 98.62 72 GLY B C 1
ATOM 2164 O O . GLY B 1 72 ? -13.445 5.258 -2.062 1 98.62 72 GLY B O 1
ATOM 2165 N N . ILE B 1 73 ? -12.656 5.391 -4.137 1 98.75 73 ILE B N 1
ATOM 2166 C CA . ILE B 1 73 ? -13.07 6.777 -4.297 1 98.75 73 ILE B CA 1
ATOM 2167 C C . ILE B 1 73 ? -14.594 6.871 -4.219 1 98.75 73 ILE B C 1
ATOM 2169 O O . ILE B 1 73 ? -15.133 7.758 -3.551 1 98.75 73 ILE B O 1
ATOM 2173 N N . ILE B 1 74 ? -15.297 5.965 -4.848 1 98.75 74 ILE B N 1
ATOM 2174 C CA . ILE B 1 74 ? -16.766 5.969 -4.832 1 98.75 74 ILE B CA 1
ATOM 2175 C C . ILE B 1 74 ? -17.266 5.719 -3.41 1 98.75 74 ILE B C 1
ATOM 2177 O O . ILE B 1 74 ? -18.172 6.391 -2.941 1 98.75 74 ILE B O 1
ATOM 2181 N N . CYS B 1 75 ? -16.656 4.777 -2.754 1 98.56 75 CYS B N 1
ATOM 2182 C CA . CYS B 1 75 ? -17.047 4.473 -1.384 1 98.56 75 CYS B CA 1
ATOM 2183 C C . CYS B 1 75 ? -16.828 5.672 -0.472 1 98.56 75 CYS B C 1
ATOM 2185 O O . CYS B 1 75 ? -17.578 5.891 0.474 1 98.56 75 CYS B O 1
ATOM 2187 N N . GLU B 1 76 ? -15.781 6.41 -0.685 1 97.69 76 GLU B N 1
ATOM 2188 C CA . GLU B 1 76 ? -15.547 7.641 0.068 1 97.69 76 GLU B CA 1
ATOM 2189 C C . GLU B 1 76 ? -16.703 8.617 -0.108 1 97.69 76 GLU B C 1
ATOM 2191 O O . GLU B 1 76 ? -17.172 9.219 0.864 1 97.69 76 GLU B O 1
ATOM 2196 N N . HIS B 1 77 ? -17.141 8.766 -1.33 1 97.56 77 HIS B N 1
ATOM 2197 C CA . HIS B 1 77 ? -18.266 9.648 -1.603 1 97.56 77 HIS B CA 1
ATOM 2198 C C . HIS B 1 77 ? -19.547 9.148 -0.928 1 97.56 77 HIS B C 1
ATOM 2200 O O . HIS B 1 77 ? -20.312 9.938 -0.378 1 97.56 77 HIS B O 1
ATOM 2206 N N . LEU B 1 78 ? -19.703 7.875 -1.006 1 98.5 78 LEU B N 1
ATOM 2207 C CA . LEU B 1 78 ? -20.859 7.277 -0.328 1 98.5 78 LEU B CA 1
ATOM 2208 C C . LEU B 1 78 ? -20.781 7.527 1.175 1 98.5 78 LEU B C 1
ATOM 2210 O O . LEU B 1 78 ? -21.797 7.855 1.801 1 98.5 78 LEU B O 1
ATOM 2214 N N . PHE B 1 79 ? -19.641 7.367 1.729 1 98.31 79 PHE B N 1
ATOM 2215 C CA . PHE B 1 79 ? -19.438 7.574 3.158 1 98.31 79 PHE B CA 1
ATOM 2216 C C . PHE B 1 79 ? -19.828 8.984 3.562 1 98.31 79 PHE B C 1
ATOM 2218 O O . PHE B 1 79 ? -20.594 9.18 4.512 1 98.31 79 PHE B O 1
ATOM 2225 N N . VAL B 1 80 ? -19.25 9.992 2.838 1 96.44 80 VAL B N 1
ATOM 2226 C CA . VAL B 1 80 ? -19.516 11.391 3.166 1 96.44 80 VAL B CA 1
ATOM 2227 C C . VAL B 1 80 ? -21.016 11.672 3.064 1 96.44 80 VAL B C 1
ATOM 2229 O O . VAL B 1 80 ? -21.594 12.297 3.955 1 96.44 80 VAL B O 1
ATOM 2232 N N . TYR B 1 81 ? -21.625 11.133 2.014 1 97.62 81 TYR B N 1
ATOM 2233 C CA . TYR B 1 81 ? -23.062 11.328 1.795 1 97.62 81 TYR B CA 1
ATOM 2234 C C . TYR B 1 81 ? -23.875 10.711 2.924 1 97.62 81 TYR B C 1
ATOM 2236 O O . TYR B 1 81 ? -24.75 11.359 3.498 1 97.62 81 TYR B O 1
ATOM 2244 N N . MET B 1 82 ? -23.562 9.539 3.277 1 98.19 82 MET B N 1
ATOM 2245 C CA . MET B 1 82 ? -24.344 8.797 4.266 1 98.19 82 MET B CA 1
ATOM 2246 C C . MET B 1 82 ? -24.062 9.32 5.672 1 98.19 82 MET B C 1
ATOM 2248 O O . MET B 1 82 ? -24.969 9.352 6.508 1 98.19 82 MET B O 1
ATOM 2252 N N . SER B 1 83 ? -22.875 9.695 5.883 1 95 83 SER B N 1
ATOM 2253 C CA . SER B 1 83 ? -22.531 10.234 7.195 1 95 83 SER B CA 1
ATOM 2254 C C . SER B 1 83 ? -23.219 11.57 7.445 1 95 83 SER B C 1
ATOM 2256 O O . SER B 1 83 ? -23.656 11.844 8.562 1 95 83 SER B O 1
ATOM 2258 N N . SER B 1 84 ? -23.281 12.367 6.477 1 94.94 84 SER B N 1
ATOM 2259 C CA . SER B 1 84 ? -23.953 13.656 6.602 1 94.94 84 SER B CA 1
ATOM 2260 C C . SER B 1 84 ? -25.438 13.492 6.906 1 94.94 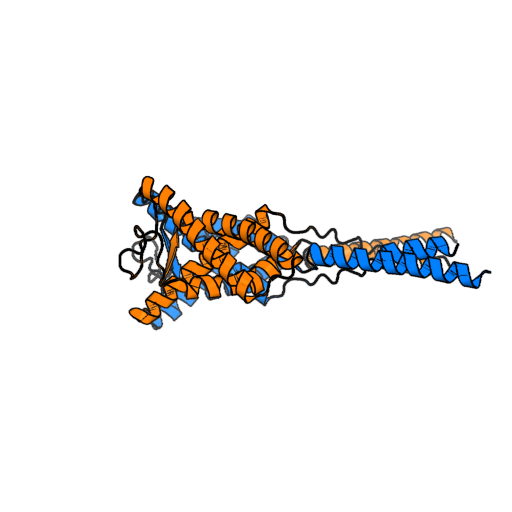84 SER B C 1
ATOM 2262 O O . SER B 1 84 ? -26.062 14.383 7.477 1 94.94 84 SER B O 1
ATOM 2264 N N . ARG B 1 85 ? -25.969 12.344 6.625 1 96.88 85 ARG B N 1
ATOM 2265 C CA . ARG B 1 85 ? -27.391 12.062 6.84 1 96.88 85 ARG B CA 1
ATOM 2266 C C . ARG B 1 85 ? -27.578 11.156 8.055 1 96.88 85 ARG B C 1
ATOM 2268 O O . ARG B 1 85 ? -28.672 10.625 8.266 1 96.88 85 ARG B O 1
ATOM 2275 N N . SER B 1 86 ? -26.594 10.875 8.727 1 96.62 86 SER B N 1
ATOM 2276 C CA . SER B 1 86 ? -26.609 10.102 9.969 1 96.62 86 SER B CA 1
ATOM 2277 C C . SER B 1 86 ? -27.109 8.68 9.727 1 96.62 86 SER B C 1
ATOM 2279 O O . SER B 1 86 ? -27.906 8.164 10.516 1 96.62 86 SER B O 1
ATOM 2281 N N . VAL B 1 87 ? -26.75 8.102 8.594 1 97.94 87 VAL B N 1
ATOM 2282 C CA . VAL B 1 87 ? -27.094 6.707 8.32 1 97.94 87 VAL B CA 1
ATOM 2283 C C . VAL B 1 87 ? -26.344 5.789 9.281 1 97.94 87 VAL B C 1
ATOM 2285 O O . VAL B 1 87 ? -25.141 5.945 9.469 1 97.94 87 VAL B O 1
ATOM 2288 N N . PRO B 1 88 ? -27.047 4.812 9.852 1 97.69 88 PRO B N 1
ATOM 2289 C CA . PRO B 1 88 ? -26.406 3.934 10.828 1 97.69 88 PRO B CA 1
ATOM 2290 C C . PRO B 1 88 ? -25.297 3.072 10.211 1 97.69 88 PRO B C 1
ATOM 2292 O O . PRO B 1 88 ? -25.391 2.709 9.039 1 97.69 88 PRO B O 1
ATOM 2295 N N . PHE B 1 89 ? -24.453 2.699 11.094 1 94.94 89 PHE B N 1
ATOM 2296 C CA . PHE B 1 89 ? -23.219 1.989 10.773 1 94.94 89 PHE B CA 1
ATOM 2297 C C . PHE B 1 89 ? -23.516 0.709 10 1 94.94 89 PHE B C 1
ATOM 2299 O O . PHE B 1 89 ? -22.875 0.425 8.984 1 94.94 89 PHE B O 1
ATOM 2306 N N . LEU B 1 90 ? -24.547 -0.067 10.391 1 97 90 LEU B N 1
ATOM 2307 C CA . LEU B 1 90 ? -24.891 -1.352 9.789 1 97 90 LEU B CA 1
ATOM 2308 C C . LEU B 1 90 ? -25.469 -1.16 8.398 1 97 90 LEU B C 1
ATOM 2310 O O . LEU B 1 90 ? -25.219 -1.957 7.492 1 97 90 LEU B O 1
ATOM 2314 N N . VAL B 1 91 ? -26.203 -0.079 8.227 1 98.31 91 VAL B N 1
ATOM 2315 C CA . VAL B 1 91 ? -26.828 0.21 6.941 1 98.31 91 VAL B CA 1
ATOM 2316 C C . VAL B 1 91 ? -25.75 0.632 5.938 1 98.31 91 VAL B C 1
ATOM 2318 O O . VAL B 1 91 ? -25.812 0.262 4.762 1 98.31 91 VAL B O 1
ATOM 2321 N N . ARG B 1 92 ? -24.781 1.366 6.402 1 98.5 92 ARG B N 1
ATOM 2322 C CA . ARG B 1 92 ? -23.703 1.755 5.512 1 98.5 92 ARG B CA 1
ATOM 2323 C C . ARG B 1 92 ? -22.938 0.531 5 1 98.5 92 ARG B C 1
ATOM 2325 O O . ARG B 1 92 ? -22.594 0.455 3.82 1 98.5 92 ARG B O 1
ATOM 2332 N N . GLY B 1 93 ? -22.766 -0.435 5.902 1 98.56 93 GLY B N 1
ATOM 2333 C CA . GLY B 1 93 ? -22.125 -1.68 5.492 1 98.56 93 GLY B CA 1
ATOM 2334 C C . GLY B 1 93 ? -22.891 -2.395 4.387 1 98.56 93 GLY B C 1
ATOM 2335 O O . GLY B 1 93 ? -22.281 -2.936 3.461 1 98.56 93 GLY B O 1
ATOM 2336 N N . LEU B 1 94 ? -24.188 -2.391 4.504 1 98.62 94 LEU B N 1
ATOM 2337 C CA . LEU B 1 94 ? -25.031 -3.037 3.498 1 98.62 94 LEU B CA 1
ATOM 2338 C C . LEU B 1 94 ? -24.938 -2.303 2.164 1 98.62 94 LEU B C 1
ATOM 2340 O O . LEU B 1 94 ? -24.875 -2.934 1.106 1 98.62 94 LEU B O 1
ATOM 2344 N N . VAL B 1 95 ? -24.938 -1.016 2.223 1 98.75 95 VAL B N 1
ATOM 2345 C CA . VAL B 1 95 ? -24.812 -0.212 1.01 1 98.75 95 VAL B CA 1
ATOM 2346 C C . VAL B 1 95 ? -23.484 -0.489 0.328 1 98.75 95 VAL B C 1
ATOM 2348 O O . VAL B 1 95 ? -23.422 -0.68 -0.889 1 98.75 95 VAL B O 1
ATOM 2351 N N . TYR B 1 96 ? -22.391 -0.539 1.119 1 98.75 96 TYR B N 1
ATOM 2352 C CA . TYR B 1 96 ? -21.078 -0.865 0.563 1 98.75 96 TYR B CA 1
ATOM 2353 C C . TYR B 1 96 ? -21.094 -2.238 -0.096 1 98.75 96 TYR B C 1
ATOM 2355 O O . TYR B 1 96 ? -20.484 -2.436 -1.15 1 98.75 96 TYR B O 1
ATOM 2363 N N . THR B 1 97 ? -21.734 -3.172 0.558 1 98.75 97 THR B N 1
ATOM 2364 C CA . THR B 1 97 ? -21.781 -4.535 0.043 1 98.75 97 THR B CA 1
ATOM 2365 C C . THR B 1 97 ? -22.516 -4.586 -1.297 1 98.75 97 THR B C 1
ATOM 2367 O O . THR B 1 97 ? -22.047 -5.227 -2.242 1 98.75 97 THR B O 1
ATOM 2370 N N . LEU B 1 98 ? -23.594 -3.898 -1.376 1 98.62 98 LEU B N 1
ATOM 2371 C CA . LEU B 1 98 ? -24.344 -3.844 -2.623 1 98.62 98 LEU B CA 1
ATOM 2372 C C . LEU B 1 98 ? -23.531 -3.16 -3.719 1 98.62 98 LEU B C 1
ATOM 2374 O O . LEU B 1 98 ? -23.516 -3.619 -4.863 1 98.62 98 LEU B O 1
ATOM 2378 N N . TRP B 1 99 ? -22.891 -2.115 -3.361 1 98.75 99 TRP B N 1
ATOM 2379 C CA . TRP B 1 99 ? -22 -1.447 -4.309 1 98.75 99 TRP B CA 1
ATOM 2380 C C . TRP B 1 99 ? -20.906 -2.395 -4.793 1 98.75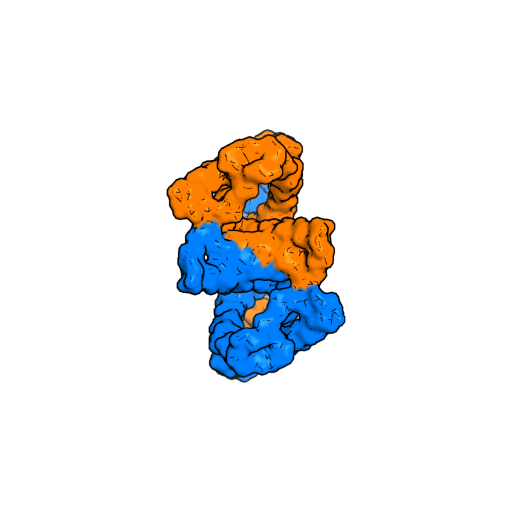 99 TRP B C 1
ATOM 2382 O O . TRP B 1 99 ? -20.625 -2.467 -5.988 1 98.75 99 TRP B O 1
ATOM 2392 N N . THR B 1 100 ? -20.281 -3.107 -3.869 1 98.69 100 THR B N 1
ATOM 2393 C CA . THR B 1 100 ? -19.203 -4.027 -4.195 1 98.69 100 THR B CA 1
ATOM 2394 C C . THR B 1 100 ? -19.672 -5.078 -5.199 1 98.69 100 THR B C 1
ATOM 2396 O O . THR B 1 100 ? -19 -5.34 -6.195 1 98.69 100 THR B O 1
ATOM 2399 N N . TYR B 1 101 ? -20.859 -5.625 -4.969 1 98.69 101 TYR B N 1
ATOM 2400 C CA . TYR B 1 101 ? -21.391 -6.637 -5.879 1 98.69 101 TYR B CA 1
ATOM 2401 C C . TYR B 1 101 ? -21.656 -6.035 -7.25 1 98.69 101 TYR B C 1
ATOM 2403 O O . TYR B 1 101 ? -21.344 -6.645 -8.273 1 98.69 101 TYR B O 1
ATOM 2411 N N . SER B 1 102 ? -22.234 -4.883 -7.266 1 98.69 102 SER B N 1
ATOM 2412 C CA . SER B 1 102 ? -22.531 -4.219 -8.531 1 98.69 102 SER B CA 1
ATOM 2413 C C . SER B 1 102 ? -21.25 -3.92 -9.312 1 98.69 102 SER B C 1
ATOM 2415 O O . SER B 1 102 ? -21.188 -4.184 -10.508 1 98.69 102 SER B O 1
ATOM 2417 N N . TRP B 1 103 ? -20.281 -3.449 -8.617 1 98.81 103 TRP B N 1
ATOM 2418 C CA . TRP B 1 103 ? -19 -3.088 -9.211 1 98.81 103 TRP B CA 1
ATOM 2419 C C . TRP B 1 103 ? -18.25 -4.328 -9.672 1 98.81 103 TRP B C 1
ATOM 2421 O O . TRP B 1 103 ? -17.703 -4.355 -10.773 1 98.81 103 TRP B O 1
ATOM 2431 N N . GLU B 1 104 ? -18.219 -5.305 -8.828 1 98.56 104 GLU B N 1
ATOM 2432 C CA . GLU B 1 104 ? -17.594 -6.578 -9.164 1 98.56 104 GLU B CA 1
ATOM 2433 C C . GLU B 1 104 ? -18.219 -7.195 -10.406 1 98.56 104 GLU B C 1
ATOM 2435 O O . GLU B 1 104 ? -17.516 -7.648 -11.312 1 98.56 104 GLU B O 1
ATOM 2440 N N . PHE B 1 105 ? -19.484 -7.164 -10.406 1 98.62 105 PHE B N 1
ATOM 2441 C CA . PHE B 1 105 ? -20.203 -7.734 -11.539 1 98.62 105 PHE B CA 1
ATOM 2442 C C . PHE B 1 105 ? -19.906 -6.949 -12.812 1 98.62 105 PHE B C 1
ATOM 2444 O O . PHE B 1 105 ? -19.562 -7.535 -13.844 1 98.62 105 PHE B O 1
ATOM 2451 N N . SER B 1 106 ? -20 -5.703 -12.773 1 98.62 106 SER B N 1
ATOM 2452 C CA . SER B 1 106 ? -19.859 -4.867 -13.961 1 98.62 106 SER B CA 1
ATOM 2453 C C . SER B 1 106 ? -18.438 -4.93 -14.508 1 98.62 106 SER B C 1
ATOM 2455 O O . SER B 1 106 ? -18.234 -5.137 -15.711 1 98.62 106 SER B O 1
ATOM 2457 N N . THR B 1 107 ? -17.469 -4.855 -13.641 1 98.69 107 THR B N 1
ATOM 2458 C CA . THR B 1 107 ? -16.078 -4.91 -14.102 1 98.69 107 THR B CA 1
ATOM 2459 C C . THR B 1 107 ? -15.719 -6.316 -14.578 1 98.69 107 THR B C 1
ATOM 2461 O O . THR B 1 107 ? -15.039 -6.477 -15.594 1 98.69 107 THR B O 1
ATOM 2464 N N . GLY B 1 108 ? -16.172 -7.301 -13.789 1 98.62 108 GLY B N 1
ATOM 2465 C CA . GLY B 1 108 ? -15.961 -8.672 -14.234 1 98.62 108 GLY B CA 1
ATOM 2466 C C . GLY B 1 108 ? -16.578 -8.961 -15.586 1 98.62 108 GLY B C 1
ATOM 2467 O O . GLY B 1 108 ? -15.969 -9.656 -16.406 1 98.62 108 GLY B O 1
ATOM 2468 N N . PHE B 1 109 ? -17.75 -8.414 -15.82 1 98.56 109 PHE B N 1
ATOM 2469 C CA . PHE B 1 109 ? -18.453 -8.625 -17.094 1 98.56 109 PHE B CA 1
ATOM 2470 C C . PHE B 1 109 ? -17.641 -8.055 -18.25 1 98.56 109 PHE B C 1
ATOM 2472 O O . PHE B 1 109 ? -17.469 -8.719 -19.266 1 98.56 109 PHE B O 1
ATOM 2479 N N . VAL B 1 110 ? -17.125 -6.883 -18.125 1 98.44 110 VAL B N 1
ATOM 2480 C CA . VAL B 1 110 ? -16.328 -6.238 -19.156 1 98.44 110 VAL B CA 1
ATOM 2481 C C . VAL B 1 110 ? -15.031 -7.031 -19.375 1 98.44 110 VAL B C 1
ATOM 2483 O O . VAL B 1 110 ? -14.672 -7.336 -20.516 1 98.44 110 VAL B O 1
ATOM 2486 N N . LEU B 1 111 ? -14.383 -7.402 -18.297 1 98.5 111 LEU B N 1
ATOM 2487 C CA . LEU B 1 111 ? -13.117 -8.125 -18.391 1 98.5 111 LEU B CA 1
ATOM 2488 C C . LEU B 1 111 ? -13.328 -9.5 -19.016 1 98.5 111 LEU B C 1
ATOM 2490 O O . LEU B 1 111 ? -12.492 -9.961 -19.812 1 98.5 111 LEU B O 1
ATOM 2494 N N . LYS B 1 112 ? -14.398 -10.117 -18.625 1 97.81 112 LYS B N 1
ATOM 2495 C CA . LYS B 1 112 ? -14.711 -11.438 -19.156 1 97.81 112 LYS B CA 1
ATOM 2496 C C . LYS B 1 112 ? -14.891 -11.383 -20.672 1 97.81 112 LYS B C 1
ATOM 2498 O O . LYS B 1 112 ? -14.477 -12.297 -21.391 1 97.81 112 LYS B O 1
ATOM 2503 N N . HIS B 1 113 ? -15.477 -10.352 -21.172 1 97.19 113 HIS B N 1
ATOM 2504 C CA . HIS B 1 113 ? -15.672 -10.164 -22.609 1 97.19 113 HIS B CA 1
ATOM 2505 C C . HIS B 1 113 ? -14.344 -10.195 -23.359 1 97.19 113 HIS B C 1
ATOM 2507 O O . HIS B 1 113 ? -14.273 -10.672 -24.484 1 97.19 113 HIS B O 1
ATOM 2513 N N . PHE B 1 114 ? -13.266 -9.805 -22.75 1 96.69 114 PHE B N 1
ATOM 2514 C CA . PHE B 1 114 ? -11.953 -9.75 -23.375 1 96.69 114 PHE B CA 1
ATOM 2515 C C . PHE B 1 114 ? -11.094 -10.938 -22.953 1 96.69 114 PHE B C 1
ATOM 2517 O O . PHE B 1 114 ? -9.891 -10.961 -23.203 1 96.69 114 PHE B O 1
ATOM 2524 N N . GLY B 1 115 ? -11.719 -11.82 -22.172 1 96.06 115 GLY B N 1
ATOM 2525 C CA . GLY B 1 115 ? -10.969 -12.969 -21.688 1 96.06 115 GLY B CA 1
ATOM 2526 C C . GLY B 1 115 ? -9.945 -12.625 -20.641 1 96.06 115 GLY B C 1
ATOM 2527 O O . GLY B 1 115 ? -8.938 -13.32 -20.484 1 96.06 115 GLY B O 1
ATOM 2528 N N . ALA B 1 116 ? -10.188 -11.547 -19.859 1 97.19 116 ALA B N 1
ATOM 2529 C CA . ALA B 1 116 ? -9.172 -11.008 -18.953 1 97.19 116 ALA B CA 1
ATOM 2530 C C . ALA B 1 116 ? -9.641 -11.047 -17.5 1 97.19 116 ALA B C 1
ATOM 2532 O O . ALA B 1 116 ? -8.961 -10.539 -16.609 1 97.19 116 ALA B O 1
ATOM 2533 N N . CYS B 1 117 ? -10.789 -11.594 -17.266 1 97.81 117 CYS B N 1
ATOM 2534 C CA . CYS B 1 117 ? -11.297 -11.641 -15.898 1 97.81 117 CYS B CA 1
ATOM 2535 C C . CYS B 1 117 ? -10.477 -12.594 -15.039 1 97.81 117 CYS B C 1
ATOM 2537 O O . CYS B 1 117 ? -10.43 -13.797 -15.312 1 97.81 117 CYS B O 1
ATOM 2539 N N . PRO B 1 118 ? -9.953 -12.078 -13.945 1 96.88 118 PRO B N 1
ATOM 2540 C CA . PRO B 1 118 ? -9.008 -12.906 -13.195 1 96.88 118 PRO B CA 1
ATOM 2541 C C . PRO B 1 118 ? -9.688 -13.75 -12.117 1 96.88 118 PRO B C 1
ATOM 2543 O O . PRO B 1 118 ? -9.023 -14.508 -11.414 1 96.88 118 PRO B O 1
ATOM 2546 N N . TRP B 1 119 ? -10.961 -13.617 -11.906 1 96.81 119 TRP B N 1
ATOM 2547 C CA . TRP B 1 119 ? -11.633 -14.438 -10.906 1 96.81 119 TRP B CA 1
ATOM 2548 C C . TRP B 1 119 ? -12.766 -15.234 -11.531 1 96.81 119 TRP B C 1
ATOM 2550 O O . TRP B 1 119 ? -13.234 -14.914 -12.633 1 96.81 119 TRP B O 1
ATOM 2560 N N . ASP B 1 120 ? -13.094 -16.328 -10.883 1 96.88 120 ASP B N 1
ATOM 2561 C CA . ASP B 1 120 ? -14.172 -17.219 -11.305 1 96.88 120 ASP B CA 1
ATOM 2562 C C . ASP B 1 120 ? -14.836 -17.875 -10.102 1 96.88 120 ASP B C 1
ATOM 2564 O O . ASP B 1 120 ? -14.234 -18.719 -9.43 1 96.88 120 ASP B O 1
ATOM 2568 N N . TYR B 1 121 ? -16.109 -17.594 -9.984 1 96.94 121 TYR B N 1
ATOM 2569 C CA . TYR B 1 121 ? -16.797 -18.078 -8.805 1 96.94 121 TYR B CA 1
ATOM 2570 C C . TYR B 1 121 ? -17.734 -19.234 -9.156 1 96.94 121 TYR B C 1
ATOM 2572 O O . TYR B 1 121 ? -18.562 -19.641 -8.336 1 96.94 121 TYR B O 1
ATOM 2580 N N . THR B 1 122 ? -17.641 -19.828 -10.312 1 96.31 122 THR B N 1
ATOM 2581 C CA . THR B 1 122 ? -18.5 -20.906 -10.773 1 96.31 122 THR B CA 1
ATOM 2582 C C . THR B 1 122 ? -18.453 -22.094 -9.805 1 96.31 122 THR B C 1
ATOM 2584 O O . THR B 1 122 ? -19.469 -22.781 -9.617 1 96.31 122 THR B O 1
ATOM 2587 N N . PRO B 1 123 ? -17.359 -22.312 -9.141 1 93.75 123 PRO B N 1
ATOM 2588 C CA . PRO B 1 123 ? -17.328 -23.453 -8.219 1 93.75 123 PRO B CA 1
ATOM 2589 C C . PRO B 1 123 ? -18.094 -23.172 -6.922 1 93.75 123 PRO B C 1
ATOM 2591 O O . PRO B 1 123 ? -18.328 -24.094 -6.129 1 93.75 123 PRO B O 1
ATOM 2594 N N . PHE B 1 124 ? -18.469 -22.031 -6.629 1 93.38 124 PHE B N 1
ATOM 2595 C CA . PHE B 1 124 ? -19.125 -21.656 -5.383 1 93.38 124 PHE B CA 1
ATOM 2596 C C . PHE B 1 124 ? -20.641 -21.766 -5.512 1 93.38 124 PHE B C 1
ATOM 2598 O O . PHE B 1 124 ? -21.172 -21.75 -6.625 1 93.38 124 PHE B O 1
ATOM 2605 N N . HIS B 1 125 ? -21.281 -21.828 -4.387 1 93.25 125 HIS B N 1
ATOM 2606 C CA . HIS B 1 125 ? -22.734 -21.812 -4.367 1 93.25 125 HIS B CA 1
ATOM 2607 C C . HIS B 1 125 ? -23.281 -20.391 -4.457 1 93.25 125 HIS B C 1
ATOM 2609 O O . HIS B 1 125 ? -22.719 -19.469 -3.871 1 93.25 125 HIS B O 1
ATOM 2615 N N . GLY B 1 126 ? -24.359 -20.281 -5.246 1 94.69 126 GLY B N 1
ATOM 2616 C CA . GLY B 1 126 ? -25 -18.969 -5.348 1 94.69 126 GLY B CA 1
ATOM 2617 C C . GLY B 1 126 ? -24.219 -18 -6.23 1 94.69 126 GLY B C 1
ATOM 2618 O O . GLY B 1 126 ? -24.234 -16.797 -5.988 1 94.69 126 GLY B O 1
ATOM 2619 N N . ASP B 1 127 ? -23.422 -18.578 -7.109 1 95.94 127 ASP B N 1
ATOM 2620 C CA . ASP B 1 127 ? -22.719 -17.703 -8.039 1 95.94 127 ASP B CA 1
ATOM 2621 C C . ASP B 1 127 ? -23.672 -17.172 -9.117 1 95.94 127 ASP B C 1
ATOM 2623 O O . ASP B 1 127 ? -24.703 -17.781 -9.391 1 95.94 127 ASP B O 1
ATOM 2627 N N . PHE B 1 128 ? -23.391 -16.031 -9.641 1 97 128 PHE B N 1
ATOM 2628 C CA . PHE B 1 128 ? -24.078 -15.461 -10.789 1 97 128 PHE B CA 1
ATOM 2629 C C . PHE B 1 128 ? -23.094 -15.195 -11.922 1 97 128 PHE B C 1
ATOM 2631 O O . PHE B 1 128 ? -22.297 -14.266 -11.852 1 97 128 PHE B O 1
ATOM 2638 N N . MET B 1 129 ? -23.125 -16.062 -13.055 1 96.75 129 MET B N 1
ATOM 2639 C CA . MET B 1 129 ? -22.312 -16 -14.266 1 96.75 129 MET B CA 1
ATOM 2640 C C . MET B 1 129 ? -20.828 -16.156 -13.938 1 96.75 129 MET B C 1
ATOM 2642 O O . MET B 1 129 ? -19.969 -15.742 -14.711 1 96.75 129 MET B O 1
ATOM 2646 N N . GLY B 1 130 ? -20.547 -16.625 -12.648 1 97.81 130 GLY B N 1
ATOM 2647 C CA . GLY B 1 130 ? -19.172 -16.781 -12.211 1 97.81 130 GLY B CA 1
ATOM 2648 C C . GLY B 1 130 ? -18.516 -15.461 -11.844 1 97.81 130 GLY B C 1
ATOM 2649 O O . GLY B 1 130 ? -17.328 -15.43 -11.508 1 97.81 130 GLY B O 1
ATOM 2650 N N . LEU B 1 131 ? -19.266 -14.43 -11.859 1 98.31 131 LEU B N 1
ATOM 2651 C CA . LEU B 1 131 ? -18.703 -13.094 -11.688 1 98.31 131 LEU B CA 1
ATOM 2652 C C . LEU B 1 131 ? -18.875 -12.617 -10.242 1 98.31 131 LEU B C 1
ATOM 2654 O O . LEU B 1 131 ? -18.078 -11.812 -9.758 1 98.31 131 LEU B O 1
ATOM 2658 N N . VAL B 1 132 ? -19.875 -13.062 -9.609 1 98.38 132 VAL B N 1
ATOM 2659 C CA . VAL B 1 132 ? -20.109 -12.773 -8.203 1 98.38 132 VAL B CA 1
ATOM 2660 C C . VAL B 1 132 ? -20.609 -14.031 -7.492 1 98.38 132 VAL B C 1
ATOM 2662 O O . VAL B 1 132 ? -21.094 -14.969 -8.141 1 98.38 132 VAL B O 1
ATOM 2665 N N . THR B 1 133 ? -20.406 -14.125 -6.242 1 97.75 133 THR B N 1
ATOM 2666 C CA . THR B 1 133 ? -20.953 -15.219 -5.441 1 97.75 133 THR B CA 1
ATOM 2667 C C . THR B 1 133 ? -21.547 -14.688 -4.137 1 97.75 133 THR B C 1
ATOM 2669 O O . THR B 1 133 ? -20.953 -13.828 -3.484 1 97.75 133 THR B O 1
ATOM 2672 N N . LEU B 1 134 ? -22.656 -15.164 -3.732 1 96.62 134 LEU B N 1
ATOM 2673 C CA . LEU B 1 134 ? -23.344 -14.719 -2.521 1 96.62 134 LEU B CA 1
ATOM 2674 C C . LEU B 1 134 ? -22.609 -15.188 -1.275 1 96.62 134 LEU B C 1
ATOM 2676 O O . LEU B 1 134 ? -22.734 -14.578 -0.208 1 96.62 134 LEU B O 1
ATOM 2680 N N . GLU B 1 135 ? -21.812 -16.203 -1.399 1 95.81 135 GLU B N 1
ATOM 2681 C CA . GLU B 1 135 ? -21.062 -16.75 -0.276 1 95.81 135 GLU B CA 1
ATOM 2682 C C . GLU B 1 135 ? -20.109 -15.703 0.301 1 95.81 135 GLU B C 1
ATOM 2684 O O . GLU B 1 135 ? -19.75 -15.773 1.479 1 95.81 135 GLU B O 1
ATOM 2689 N N . TYR B 1 136 ? -19.719 -14.766 -0.524 1 96.62 136 TYR B N 1
ATOM 2690 C CA . TYR B 1 136 ? -18.734 -13.773 -0.096 1 96.62 136 TYR B CA 1
ATOM 2691 C C . TYR B 1 136 ? -19.422 -12.555 0.503 1 96.62 136 TYR B C 1
ATOM 2693 O O . TYR B 1 136 ? -18.75 -11.617 0.949 1 96.62 136 TYR B O 1
ATOM 2701 N N . ALA B 1 137 ? -20.688 -12.578 0.728 1 97.44 137 ALA B N 1
ATOM 2702 C CA . ALA B 1 137 ? -21.438 -11.414 1.208 1 97.44 137 ALA B CA 1
ATOM 2703 C C . ALA B 1 137 ? -20.953 -11 2.6 1 97.44 137 ALA B C 1
ATOM 2705 O O . ALA B 1 137 ? -20.672 -9.82 2.84 1 97.44 137 ALA B O 1
ATOM 2706 N N . PRO B 1 138 ? -20.828 -11.969 3.518 1 97.38 138 PRO B N 1
ATOM 2707 C CA . PRO B 1 138 ? -20.344 -11.555 4.84 1 97.38 138 PRO B CA 1
ATOM 2708 C C . PRO B 1 138 ? -18.922 -10.992 4.801 1 97.38 138 PRO B C 1
ATOM 2710 O O . PRO B 1 138 ? -18.609 -10.07 5.559 1 97.38 138 PRO B O 1
ATOM 2713 N N . LEU B 1 139 ? -18.109 -11.523 3.92 1 96.69 139 LEU B N 1
ATOM 2714 C CA . LEU B 1 139 ? -16.734 -11.047 3.797 1 96.69 139 LEU B CA 1
ATOM 2715 C C . LEU B 1 139 ? -16.688 -9.641 3.205 1 96.69 139 LEU B C 1
ATOM 2717 O O . LEU B 1 139 ? -15.93 -8.789 3.662 1 96.69 139 LEU B O 1
ATOM 2721 N N . TRP B 1 140 ? -17.531 -9.422 2.162 1 98.06 140 TRP B N 1
ATOM 2722 C CA . TRP B 1 140 ? -17.625 -8.086 1.576 1 98.06 140 TRP B CA 1
ATOM 2723 C C . TRP B 1 140 ? -18.125 -7.074 2.602 1 98.06 140 TRP B C 1
ATOM 2725 O O . TRP B 1 140 ? -17.625 -5.949 2.668 1 98.06 140 TRP B O 1
ATOM 2735 N N . PHE B 1 141 ? -19.109 -7.492 3.408 1 98.62 141 PHE B N 1
ATOM 2736 C CA . PHE B 1 141 ? -19.656 -6.621 4.441 1 98.62 141 PHE B CA 1
ATOM 2737 C C . PHE B 1 141 ? -18.594 -6.262 5.469 1 98.62 141 PHE B C 1
ATOM 2739 O O . PHE B 1 141 ? -18.359 -5.086 5.75 1 98.62 141 PHE B O 1
ATOM 2746 N N . LEU B 1 142 ? -17.938 -7.258 5.996 1 97.81 142 LEU B N 1
ATOM 2747 C CA . LEU B 1 142 ? -16.891 -7.043 6.988 1 97.81 142 LEU B CA 1
ATOM 2748 C C . LEU B 1 142 ? -15.742 -6.242 6.398 1 97.81 142 LEU B C 1
ATOM 2750 O O . LEU B 1 142 ? -15.227 -5.324 7.035 1 97.81 142 LEU B O 1
ATOM 2754 N N . GLY B 1 143 ? -15.344 -6.605 5.168 1 97.69 143 GLY B N 1
ATOM 2755 C CA . GLY B 1 143 ? -14.289 -5.867 4.484 1 97.69 143 GLY B CA 1
ATOM 2756 C C . GLY B 1 143 ? -14.617 -4.398 4.297 1 97.69 143 GLY B C 1
ATOM 2757 O O . GLY B 1 143 ? -13.75 -3.539 4.449 1 97.69 143 GLY B O 1
ATOM 2758 N N . ALA B 1 144 ? -15.82 -4.141 3.996 1 97.88 144 ALA B N 1
ATOM 2759 C CA . ALA B 1 144 ? -16.25 -2.762 3.771 1 97.88 144 ALA B CA 1
ATOM 2760 C C . ALA B 1 144 ? -16.219 -1.957 5.066 1 97.88 144 ALA B C 1
ATOM 2762 O O . ALA B 1 144 ? -15.859 -0.777 5.062 1 97.88 144 ALA B O 1
ATOM 2763 N N . ILE B 1 145 ? -16.562 -2.586 6.117 1 97.06 145 ILE B N 1
ATOM 2764 C CA . ILE B 1 145 ? -16.547 -1.929 7.418 1 97.06 145 ILE B CA 1
ATOM 2765 C C . ILE B 1 145 ? -15.102 -1.622 7.816 1 97.06 145 ILE B C 1
ATOM 2767 O O . ILE B 1 145 ? -14.797 -0.514 8.258 1 97.06 145 ILE B O 1
ATOM 2771 N N . VAL B 1 146 ? -14.258 -2.553 7.656 1 97.06 146 VAL B N 1
ATOM 2772 C CA . VAL B 1 146 ? -12.844 -2.352 7.945 1 97.06 146 VAL B CA 1
ATOM 2773 C C . VAL B 1 146 ? -12.281 -1.245 7.051 1 97.06 146 VAL B C 1
ATOM 2775 O O . VAL B 1 146 ? -11.539 -0.38 7.52 1 97.06 146 VAL B O 1
ATOM 2778 N N . HIS B 1 147 ? -12.672 -1.309 5.816 1 98.25 147 HIS B N 1
ATOM 2779 C CA . HIS B 1 147 ? -12.242 -0.295 4.859 1 98.25 147 HIS B CA 1
ATOM 2780 C C . HIS B 1 147 ? -12.656 1.101 5.312 1 98.25 147 HIS B C 1
ATOM 2782 O O . HIS B 1 147 ? -11.867 2.041 5.246 1 98.25 147 HIS B O 1
ATOM 2788 N N . GLU B 1 148 ? -13.852 1.28 5.77 1 98.25 148 GLU B N 1
ATOM 2789 C CA . GLU B 1 148 ? -14.352 2.574 6.23 1 98.25 148 GLU B CA 1
ATOM 2790 C C . GLU B 1 148 ? -13.625 3.027 7.492 1 98.25 148 GLU B C 1
ATOM 2792 O O . GLU B 1 148 ? -13.141 4.16 7.566 1 98.25 148 GLU B O 1
ATOM 2797 N N . GLN B 1 149 ? -13.5 2.088 8.477 1 97.38 149 GLN B N 1
ATOM 2798 C CA . GLN B 1 149 ? -13.039 2.449 9.812 1 97.38 149 GLN B CA 1
ATOM 2799 C C . GLN B 1 149 ? -11.531 2.639 9.844 1 97.38 149 GLN B C 1
ATOM 2801 O O . GLN B 1 149 ? -11 3.355 10.695 1 97.38 149 GLN B O 1
ATOM 2806 N N . LEU B 1 150 ? -10.852 2.059 8.906 1 97.38 150 LEU B N 1
ATOM 2807 C CA . LEU B 1 150 ? -9.398 2.092 8.984 1 97.38 150 LEU B CA 1
ATOM 2808 C C . LEU B 1 150 ? -8.805 2.805 7.773 1 97.38 150 LEU B C 1
ATOM 2810 O O . LEU B 1 150 ? -8.234 3.891 7.906 1 97.38 150 LEU B O 1
ATOM 2814 N N . ILE B 1 151 ? -9.047 2.242 6.594 1 97.81 151 ILE B N 1
ATOM 2815 C CA . ILE B 1 151 ? -8.375 2.748 5.402 1 97.81 151 ILE B CA 1
ATOM 2816 C C . ILE B 1 151 ? -8.891 4.148 5.074 1 97.81 151 ILE B C 1
ATOM 2818 O O . ILE B 1 151 ? -8.102 5.086 4.93 1 97.81 151 ILE B O 1
ATOM 2822 N N . MET B 1 152 ? -10.18 4.289 5.031 1 97.75 152 MET B N 1
ATOM 2823 C CA . MET B 1 152 ? -10.766 5.586 4.703 1 97.75 152 MET B CA 1
ATOM 2824 C C . MET B 1 152 ? -10.461 6.609 5.793 1 97.75 152 MET B C 1
ATOM 2826 O O . MET B 1 152 ? -10.188 7.773 5.496 1 97.75 152 MET B O 1
ATOM 2830 N N . TYR B 1 153 ? -10.523 6.152 7.023 1 97.19 153 TYR B N 1
ATOM 2831 C CA . TYR B 1 153 ? -10.242 7.035 8.148 1 97.19 153 TYR B CA 1
ATOM 2832 C C . TYR B 1 153 ? -8.859 7.664 8.008 1 97.19 153 TYR B C 1
ATOM 2834 O O . TYR B 1 153 ? -8.727 8.891 8.055 1 97.19 153 TYR B O 1
ATOM 2842 N N . TYR B 1 154 ? -7.879 6.891 7.75 1 97.06 154 TYR B N 1
ATOM 2843 C CA . TYR B 1 154 ? -6.516 7.402 7.68 1 97.06 154 TYR B CA 1
ATOM 2844 C C . TYR B 1 154 ? -6.262 8.102 6.352 1 97.06 154 TYR B C 1
ATOM 2846 O O . TYR B 1 154 ? -5.582 9.133 6.301 1 97.06 154 TYR B O 1
ATOM 2854 N N . CYS B 1 155 ? -6.801 7.52 5.348 1 97.06 155 CYS B N 1
ATOM 2855 C CA . CYS B 1 155 ? -6.59 8.062 4.008 1 97.06 155 CYS B CA 1
ATOM 2856 C C . CYS B 1 155 ? -7.059 9.508 3.93 1 97.06 155 CYS B C 1
ATOM 2858 O O . CYS B 1 155 ? -6.402 10.344 3.307 1 97.06 155 CYS B O 1
ATOM 2860 N N . ARG B 1 156 ? -8.117 9.875 4.605 1 96.25 156 ARG B N 1
ATOM 2861 C CA . ARG B 1 156 ? -8.719 11.203 4.531 1 96.25 156 ARG B CA 1
ATOM 2862 C C . ARG B 1 156 ? -8.031 12.172 5.48 1 96.25 156 ARG B C 1
ATOM 2864 O O . ARG B 1 156 ? -8.375 13.359 5.523 1 96.25 156 ARG B O 1
ATOM 2871 N N . ARG B 1 157 ? -7.016 11.68 6.172 1 96.88 157 ARG B N 1
ATOM 2872 C CA . ARG B 1 157 ? -6.383 12.5 7.195 1 96.88 157 ARG B CA 1
ATOM 2873 C C . ARG B 1 157 ? -4.895 12.664 6.922 1 96.88 157 ARG B C 1
ATOM 2875 O O . ARG B 1 157 ? -4.148 13.141 7.781 1 96.88 157 ARG B O 1
ATOM 2882 N N . ILE B 1 158 ? -4.508 12.312 5.715 1 97.81 158 ILE B N 1
ATOM 2883 C CA . ILE B 1 158 ? -3.094 12.367 5.367 1 97.81 158 ILE B CA 1
ATOM 2884 C C . ILE B 1 158 ? -2.74 13.758 4.844 1 97.81 158 ILE B C 1
ATOM 2886 O O . ILE B 1 158 ? -3.449 14.312 3.998 1 97.81 158 ILE B O 1
ATOM 2890 N N . PHE B 1 159 ? -1.713 14.305 5.367 1 97 159 PHE B N 1
ATOM 2891 C CA . PHE B 1 159 ? -1.06 15.523 4.895 1 97 159 PHE B CA 1
ATOM 2892 C C . PHE B 1 159 ? 0.412 15.258 4.598 1 97 159 PHE B C 1
ATOM 2894 O O . PHE B 1 159 ? 1 14.312 5.117 1 97 159 PHE B O 1
ATOM 2901 N N . PHE B 1 160 ? 0.94 16.031 3.736 1 96.75 160 PHE B N 1
ATOM 2902 C CA . PHE B 1 160 ? 2.371 15.984 3.457 1 96.75 160 PHE B CA 1
ATOM 2903 C C . PHE B 1 160 ? 3.055 17.266 3.932 1 96.75 160 PHE B C 1
ATOM 2905 O O . PHE B 1 160 ? 2.535 18.359 3.729 1 96.75 160 PHE B O 1
ATOM 2912 N N . GLY B 1 161 ? 4.152 17.125 4.59 1 94.75 161 GLY B N 1
ATOM 2913 C CA . GLY B 1 161 ? 4.957 18.219 5.102 1 94.75 161 GLY B CA 1
ATOM 2914 C C . GLY B 1 161 ? 6.449 17.938 5.039 1 94.75 161 GLY B C 1
ATOM 2915 O O . GLY B 1 161 ? 6.891 17.047 4.316 1 94.75 161 GLY B O 1
ATOM 2916 N N . PRO B 1 162 ? 7.16 18.75 5.629 1 93 162 PRO B N 1
ATOM 2917 C CA . PRO B 1 162 ? 8.617 18.562 5.559 1 93 162 PRO B CA 1
ATOM 2918 C C . PRO B 1 162 ? 9.094 17.344 6.332 1 93 162 PRO B C 1
ATOM 2920 O O . PRO B 1 162 ? 8.445 16.922 7.297 1 93 162 PRO B O 1
ATOM 2923 N N . SER B 1 163 ? 10.172 16.75 5.867 1 93 163 SER B N 1
ATOM 2924 C CA . SER B 1 163 ? 10.797 15.672 6.617 1 93 163 SER B CA 1
ATOM 2925 C C . SER B 1 163 ? 11.43 16.188 7.906 1 93 163 SER B C 1
ATOM 2927 O O . SER B 1 163 ? 11.523 17.391 8.117 1 93 163 SER B O 1
ATOM 2929 N N . ARG B 1 164 ? 11.875 15.258 8.734 1 90.94 164 ARG B N 1
ATOM 2930 C CA . ARG B 1 164 ? 12.523 15.625 9.992 1 90.94 164 ARG B CA 1
ATOM 2931 C C . ARG B 1 164 ? 13.797 16.438 9.734 1 90.94 164 ARG B C 1
ATOM 2933 O O . ARG B 1 164 ? 14.078 17.406 10.445 1 90.94 164 ARG B O 1
ATOM 2940 N N . GLU B 1 165 ? 14.555 16.016 8.789 1 89.69 165 GLU B N 1
ATOM 2941 C CA . GLU B 1 165 ? 15.805 16.703 8.438 1 89.69 165 GLU B CA 1
ATOM 2942 C C . GLU B 1 165 ? 15.539 18.094 7.902 1 89.69 165 GLU B C 1
ATOM 2944 O O . GLU B 1 165 ? 16.266 19.047 8.219 1 89.69 165 GLU B O 1
ATOM 2949 N N . GLU B 1 166 ? 14.562 18.219 7.086 1 89.75 166 GLU B N 1
ATOM 2950 C CA . GLU B 1 166 ? 14.203 19.516 6.543 1 89.75 166 GLU B CA 1
ATOM 2951 C C . GLU B 1 166 ? 13.75 20.469 7.648 1 89.75 166 GLU B C 1
ATOM 2953 O O . GLU B 1 166 ? 14.055 21.672 7.609 1 89.75 166 GLU B O 1
ATOM 2958 N N . GLU B 1 167 ? 13.016 19.969 8.539 1 87.94 167 GLU B N 1
ATOM 2959 C CA . GLU B 1 167 ? 12.57 20.766 9.688 1 87.94 167 GLU B CA 1
ATOM 2960 C C . GLU B 1 167 ? 13.758 21.188 10.547 1 87.94 167 GLU B C 1
ATOM 2962 O O . GLU B 1 167 ? 13.805 22.328 11.023 1 87.94 167 GLU B O 1
ATOM 2967 N N . ALA B 1 168 ? 14.711 20.312 10.75 1 87.44 168 ALA B N 1
ATOM 2968 C CA . ALA B 1 168 ? 15.906 20.625 11.531 1 87.44 168 ALA B CA 1
ATOM 2969 C C . ALA B 1 168 ? 16.766 21.688 10.844 1 87.44 168 ALA B C 1
ATOM 2971 O O . ALA B 1 168 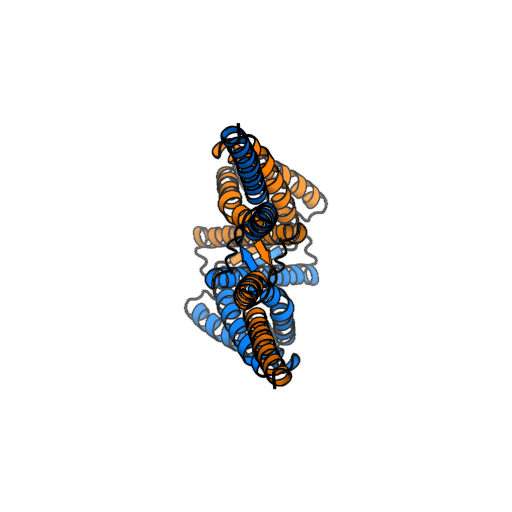? 17.281 22.594 11.5 1 87.44 168 ALA B O 1
ATOM 2972 N N . ASP B 1 169 ? 16.891 21.562 9.625 1 86.56 169 ASP B N 1
ATOM 2973 C CA . ASP B 1 169 ? 17.656 22.516 8.844 1 86.56 169 ASP B CA 1
ATOM 2974 C C . ASP B 1 169 ? 17.016 23.906 8.898 1 86.56 169 ASP B C 1
ATOM 2976 O O . ASP B 1 169 ? 17.703 24.922 9.055 1 86.56 169 ASP B O 1
ATOM 2980 N N . GLN B 1 170 ? 15.727 23.922 8.758 1 84.62 170 GLN B N 1
ATOM 2981 C CA . GLN B 1 170 ? 15.008 25.188 8.805 1 84.62 170 GLN B CA 1
ATOM 2982 C C . GLN B 1 170 ? 15.125 25.844 10.188 1 84.62 170 GLN B C 1
ATOM 2984 O O . GLN B 1 170 ? 15.273 27.062 10.297 1 84.62 170 GLN B O 1
ATOM 2989 N N . SER B 1 171 ? 14.984 25.031 11.141 1 83.81 171 SER B N 1
ATOM 2990 C CA . SER B 1 171 ? 15.117 25.547 12.5 1 83.81 171 SER B CA 1
ATOM 2991 C C . SER B 1 171 ? 16.5 26.125 12.742 1 83.81 171 SER B C 1
ATOM 2993 O O . SER B 1 171 ? 16.656 27.156 13.398 1 83.81 171 SER B O 1
ATOM 2995 N N . PHE B 1 172 ? 17.516 25.469 12.258 1 85.31 172 PHE B N 1
ATOM 2996 C CA . PHE B 1 172 ? 18.891 25.938 12.391 1 85.31 172 PHE B CA 1
ATOM 2997 C C . PHE B 1 172 ? 19.078 27.266 11.672 1 85.31 172 PHE B C 1
ATOM 2999 O O . PHE B 1 172 ? 19.719 28.172 12.203 1 85.31 172 PHE B O 1
ATOM 3006 N N . ARG B 1 173 ? 18.5 27.453 10.57 1 85.88 173 ARG B N 1
ATOM 3007 C CA . ARG B 1 173 ? 18.609 28.672 9.789 1 85.88 173 ARG B CA 1
ATOM 3008 C C . ARG B 1 173 ? 17.891 29.828 10.469 1 85.88 173 ARG B C 1
ATOM 3010 O O . ARG B 1 173 ? 18.375 30.969 10.477 1 85.88 173 ARG B O 1
ATOM 3017 N N . ASP B 1 174 ? 16.719 29.469 10.953 1 81.62 174 ASP B N 1
ATOM 3018 C CA . ASP B 1 174 ? 15.938 30.484 11.648 1 81.62 174 ASP B CA 1
ATOM 3019 C C . ASP B 1 174 ? 16.672 30.984 12.883 1 81.62 174 ASP B C 1
ATOM 3021 O O . ASP B 1 174 ? 16.641 32.188 13.18 1 81.62 174 ASP B O 1
ATOM 3025 N N . ARG B 1 175 ? 17.344 30.188 13.586 1 83.38 175 ARG B N 1
ATOM 3026 C CA . ARG B 1 175 ? 18.109 30.578 14.773 1 83.38 175 ARG B CA 1
ATOM 3027 C C . ARG B 1 175 ? 19.312 31.438 14.391 1 83.38 175 ARG B C 1
ATOM 3029 O O . ARG B 1 175 ? 19.641 32.406 15.078 1 83.38 175 ARG B O 1
ATOM 3036 N N . LYS B 1 176 ? 19.906 31.156 13.461 1 86.25 176 LYS B N 1
ATOM 3037 C CA . LYS B 1 176 ? 21.062 31.922 13.008 1 86.25 176 LYS B CA 1
ATOM 3038 C C . LYS B 1 176 ? 20.672 33.312 12.586 1 86.25 176 LYS B C 1
ATOM 3040 O O . LYS B 1 176 ?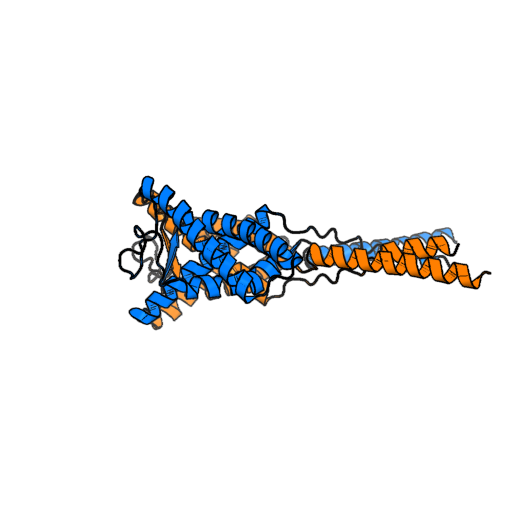 21.391 34.281 12.852 1 86.25 176 LYS B O 1
ATOM 3045 N N . THR B 1 177 ? 19.594 33.375 11.898 1 82.88 177 THR B N 1
ATOM 3046 C CA . THR B 1 177 ? 19.109 34.688 11.438 1 82.88 177 THR B CA 1
ATOM 3047 C C . THR B 1 177 ? 18.766 35.594 12.625 1 82.88 177 THR B C 1
ATOM 3049 O O . THR B 1 177 ? 19.062 36.781 12.609 1 82.88 177 THR B O 1
ATOM 3052 N N . VAL B 1 178 ? 18.203 34.969 13.664 1 78.12 178 VAL B N 1
ATOM 3053 C CA . VAL B 1 178 ? 17.812 35.75 14.852 1 78.12 178 VAL B CA 1
ATOM 3054 C C . VAL B 1 178 ? 19.062 36.188 15.594 1 78.12 178 VAL B C 1
ATOM 3056 O O . VAL B 1 178 ? 19.141 37.344 16.078 1 78.12 178 VAL B O 1
ATOM 3059 N N . THR B 1 179 ? 20.031 35.344 15.68 1 84.31 179 THR B N 1
ATOM 3060 C CA . THR B 1 179 ? 21.266 35.688 16.375 1 84.31 179 THR B CA 1
ATOM 3061 C C . THR B 1 179 ? 22.031 36.781 15.625 1 84.31 179 THR B C 1
ATOM 3063 O O . THR B 1 179 ? 22.578 37.688 16.234 1 84.31 179 THR B O 1
ATOM 3066 N N . ASN B 1 180 ? 22.078 36.656 14.328 1 79.31 180 ASN B N 1
ATOM 3067 C CA . ASN B 1 180 ? 22.766 37.688 13.523 1 79.31 180 ASN B CA 1
ATOM 3068 C C . ASN B 1 180 ? 22.016 39.031 13.562 1 79.31 180 ASN B C 1
ATOM 3070 O O . ASN B 1 180 ? 22.641 40.094 13.531 1 79.31 180 ASN B O 1
ATOM 3074 N N . GLY B 1 181 ? 20.719 38.906 13.547 1 69.81 181 GLY B N 1
ATOM 3075 C CA . GLY B 1 181 ? 19.922 40.125 13.664 1 69.81 181 GLY B CA 1
ATOM 3076 C C . GLY B 1 181 ? 20.141 40.844 14.977 1 69.81 181 GLY B C 1
ATOM 3077 O O . GLY B 1 181 ? 20.266 42.062 15 1 69.81 181 GLY B O 1
ATOM 3078 N N . CYS B 1 182 ? 20.281 40.219 16.031 1 71 182 CYS B N 1
ATOM 3079 C CA . CYS B 1 182 ? 20.547 40.812 17.344 1 71 182 CYS B CA 1
ATOM 3080 C C . CYS B 1 182 ? 21.953 41.375 17.422 1 71 182 CYS B C 1
ATOM 3082 O O . CYS B 1 182 ? 22.156 42.438 18.016 1 71 182 CYS B O 1
ATOM 3084 N N . ALA B 1 183 ? 22.828 40.812 16.766 1 74.06 183 ALA B N 1
ATOM 3085 C CA . ALA B 1 183 ? 24.188 41.312 16.75 1 74.06 183 ALA B CA 1
ATOM 3086 C C . ALA B 1 183 ? 24.297 42.625 15.953 1 74.06 183 ALA B C 1
ATOM 3088 O O . ALA B 1 183 ? 24.984 43.562 16.359 1 74.06 183 ALA B O 1
ATOM 3089 N N . GLU B 1 184 ? 23.641 42.719 14.953 1 71.44 184 GLU B N 1
ATOM 3090 C CA . GLU B 1 184 ? 23.672 43.938 14.125 1 71.44 184 GLU B CA 1
ATOM 3091 C C . GLU B 1 184 ? 23 45.094 14.828 1 71.44 184 GLU B C 1
ATOM 3093 O O . GLU B 1 184 ? 23.453 46.25 14.727 1 71.44 184 GLU B O 1
ATOM 3098 N N . ASP B 1 185 ? 22 44.906 15.586 1 66.31 185 ASP B N 1
ATOM 3099 C CA . ASP B 1 185 ? 21.297 45.969 16.328 1 66.31 185 ASP B CA 1
ATOM 3100 C C . ASP B 1 185 ? 22.172 46.5 17.453 1 66.31 185 ASP B C 1
ATOM 3102 O O . ASP B 1 185 ? 22.125 47.719 17.75 1 66.31 185 ASP B O 1
ATOM 3106 N N . LYS B 1 186 ? 22.984 45.906 18.016 1 72.38 186 LYS B N 1
ATOM 3107 C CA . LYS B 1 186 ? 23.922 46.344 19.047 1 72.38 186 LYS B CA 1
ATOM 3108 C C . LYS B 1 186 ? 25 47.25 18.453 1 72.38 186 LYS B C 1
ATOM 3110 O O . LYS B 1 186 ? 25.438 48.219 19.094 1 72.38 186 LYS B O 1
ATOM 3115 N N . LYS B 1 187 ? 25.359 47.094 17.375 1 69.75 187 LYS B N 1
ATOM 3116 C CA . LYS B 1 187 ? 26.391 47.938 16.75 1 69.75 187 LYS B CA 1
ATOM 3117 C C . LYS B 1 187 ? 25.844 49.312 16.375 1 69.75 187 LYS B C 1
ATOM 3119 O O . LYS B 1 187 ? 26.547 50.312 16.453 1 69.75 187 LYS B O 1
ATOM 3124 N N . LYS B 1 188 ? 24.719 49.375 16.094 1 69.94 188 LYS B N 1
ATOM 3125 C CA . LYS B 1 188 ? 24.156 50.688 15.711 1 69.94 188 LYS B CA 1
ATOM 3126 C C . LYS B 1 188 ? 23.891 51.562 16.938 1 69.94 188 LYS B C 1
ATOM 3128 O O . LYS B 1 188 ? 23.625 52.75 16.797 1 69.94 188 LYS B O 1
ATOM 3133 N N . SER B 1 189 ? 23.797 50.938 18.031 1 62.44 189 SER B N 1
ATOM 3134 C CA . SER B 1 189 ? 23.516 51.719 19.234 1 62.44 189 SER B CA 1
ATOM 3135 C C . SER B 1 189 ? 24.797 52.25 19.875 1 62.44 189 SER B C 1
ATOM 3137 O O . SER B 1 189 ? 24.75 52.969 20.875 1 62.44 189 SER B O 1
ATOM 3139 N N . ILE B 1 190 ? 25.969 51.938 19.344 1 55.91 190 ILE B N 1
ATOM 3140 C CA . ILE B 1 190 ? 27.172 52.594 19.828 1 55.91 190 ILE B CA 1
ATOM 3141 C C . ILE B 1 190 ? 27.547 53.75 18.891 1 55.91 190 ILE B C 1
ATOM 3143 O O . ILE B 1 190 ? 27.531 53.594 17.672 1 55.91 190 ILE B O 1
#

Secondary structure (DSSP, 8-state):
-HHHHHHHHHHHTS----PEEPPHHHHHHHHHHHHHHHHHHHHHHHHHHHH--TT-EEEEETTHHHHHHHHHHHHHHHHHHHHHTT--HHHHHHHHHHHHHHHHHHHHHHHHHTT------TTSTTEETTTEEGGGHHHHHHHHHHIIIIIIHHHTTEEE---HHHHHHHHHHHHHHHHHHHHHHHHHT-/-HHHHHHHHHHHTS----PEEPPHHHHHHHHHHHHHHHHHHHHHHHHHHHH--TT-EEEEETTHHHHHHHHHHHHHHHHHHHHHTT--HHHHHHHHHHHHHHHHHHHHHHHHHTT------TTSTTEETTTEEGGGHHHHHHHHHHIIIIIIHHHTTEEE---HHHHHHHHHHHHHHHHHHHHHHHHHT-

Organism: NCBI:txid100452

Foldseek 3Di:
DVVVVVVVVLVVPPPPQPWAAQDLVRLLQLQLVVLVVVQQQVVLVVCCVPVVDPVSGGDDDPLSRNLRSVLLSVLLVVCVVCVVVVNDLQVSLVVQLVSNQVSQQVSQVVCVVVPRRPFACVVDPQDDVRRDHCVCSVVSSVVSSCCVVPVSVVNRVDIDGDDPVVVVVVVVVSVVVVVVVVVVVVVVVD/DVVVVVVVVLVVPPPPQPWAADDLVRLLQLQLVVLVVVQQQVVLVVCCVPVVDPVSGGDDDPLSRNLRSVLLSVLLVLCVVCVVVVNDLQVSLVVQLVSNQVSQQVSQVVCVVVPRRPFAQVVDPQDDVRRDHCVCSVVSSVVSSCCVVPVSVVNRVDIDGDDPVVVVVVVVVSVVVVVVVVVVVVVVVD

InterPro domains:
  IPR010540 Putative ABC-transporter type IV CmpB/TMEM229 [PF06541] (28-158)

Radius of gyration: 26.85 Å; Cα contacts (8 Å, |Δi|>4): 400; chains: 2; bounding box: 55×79×52 Å

pLDDT: mean 89.32, std 17.4, range [28.38, 98.88]

Sequence (380 aa):
MLLFHLCCSVSTQMEARHLERISTLGRFYIYAIHGYVTEVMFTALWEFVVNLNWKFPGNTSVWSFPIYGISGIICEHLFVYMSSRSVPFLVRGLVYTLWTYSWEFSTGFVLKHFGACPWDYTPFHGDFMGLVTLEYAPLWFLGAIVHEQLIMYYCRRIFFGPSREEEADQSFRDRKTVTNGCAEDKKKSIMLLFHLCCSVSTQMEARHLERISTLGRFYIYAIHGYVTEVMFTALWEFVVNLNWKFPGNTSVWSFPIYGISGIICEHLFVYMSSRSVPFLVRGLVYTLWTYSWEFSTGFVLKHFGACPWDYTPFHGDFMGLVTLEYAPLWFLGAIVHEQLIMYYCRRIFFGPSREEEADQSFRDRKTVTNGCAEDKKKSI